Protein 4IFA (pdb70)

Nearest PDB structures (foldseek):
  4ifa-assembly1_A  TM=1.003E+00  e=2.304E-62  Bacillus anthracis str. Ames
  4h0a-assembly1_A  TM=8.769E-01  e=1.027E-23  Staphylococcus aureus subsp. aureus Mu50
  4h0a-assembly2_B  TM=8.838E-01  e=2.243E-23  Staphylococcus aureus subsp. aureus Mu50
  4d53-assembly2_B  TM=8.957E-01  e=8.709E-06  Borreliella burgdorferi B31
  2gu3-assembly1_A  TM=2.511E-01  e=2.069E+00  Bacillus subtilis subsp. subtilis str. 168

Foldseek 3Di:
DDDDPDDDDDDPQDAPVVFFAFQVVVCVRPNQAPDWFDAPQQWIWRWHQPDQLFTKIFTAHPRGTHKMKTQHQNGDDPPDGFFDAQVVVCVVPNFDQWDWDDDDHKIKIFGHDPVCSCWTWDADVQWIKTFHDLVVSRTGRMIMIHPSRCVRQVQGDMDMDDDDDPVSCRNFVVLVVLQSSLQSVCVVVVADHAAEDALLQVLQQVVLVLVVVPDDDQARPPQGHPVSSCVVSVHDFPDKDKDKDFDRSGSVRSSSVLSRDVVSVCQSHPNQFHHWHWHHDPGIIMIMTGHD

Secondary structure (DSSP, 8-state):
--------S---PPPS----SBHHHHHHHH-S-SEEEE-TTS-EEEEE-SSGGG-EEEEEETTEEEEEEE--TTS-BTTB-TT-BHHHHHHHS---SEEEEEETTEEEEEE--TTT----EEEETTEEEEEEEETTTTEEEEEE--HHHHHHH--SEEEE-----S---HHHHH--HHHHHHHHHHHHTT-PPPEE-HHHHHHHHHHHH--TT---SSSBTTTB-HHHHHHHTT---SEEEEEEEES-SSHHHHHHHHHTSHHHHHHHT-TT--EEEEEEETTEEEEEEEE-

Organism: Bacillus anthracis (NCBI:txid1392)

Radius of gyration: 19.57 Å; Cα contacts (8 Å, |Δi|>4): 562; chains: 1; bounding box: 40×53×59 Å

CATH classification: 3.40.33.10

B-factor: mean 32.02, std 13.56, range [15.1, 116.61]

InterPro domains:
  IPR014044 CAP domain [PF00188] (230-335)
  IPR029410 CAP-associated domain [PF14504] (60-199)
  IPR035940 CAP superfamily [G3DSA:3.40.33.10] (26-344)
  IPR035940 CAP superfamily [SSF55797] (223-341)

Sequence (292 aa):
IVKKKKQVNEDSSSDTVLNIGGDSENLLAKWGEPSSRIEPSAYGYEWWVYNQDLAQYVQFGVAEERKKVVTAYVAGEEQVKKVPPYYINEKYEDVYKKNNPLSHEISLKRGKNSYQFELSDTEVEQPLVVPVVEDDGWAQLYFDHFTHELVGVRYDDETLLRQQRPYQLVYSGPLTPDKKQQIENNGNQQQIFDLTNIIRSRRHNLPLLAWDQQQTADVAIGHSKDKDNNYFSHDSPTLGTLGDRLQRGKVGFQLAGENIAAQHSDGVAALQQGWLNSEGHRKNLLNEQFTGLGVGVYDKFYTQNFIRK

Solvent-accessible surface area: 15215 Å² total

Structure (mmCIF, N/CA/C/O backbone)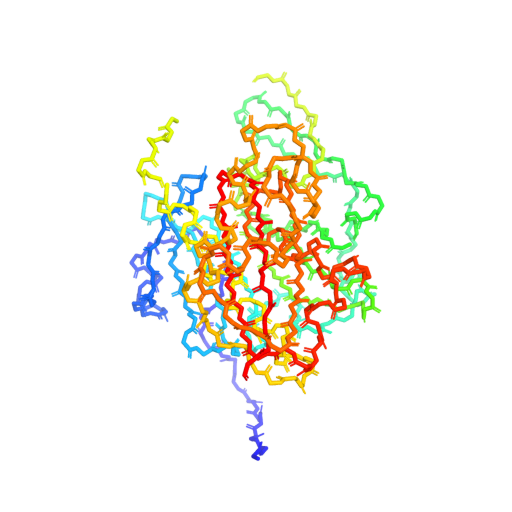:
data_4IFA
#
_entry.id   4IFA
#
_cell.length_a   46.115
_cell.length_b   86.118
_cell.length_c   89.020
_cell.angle_alpha   90.00
_cell.angle_beta   90.00
_cell.angle_gamma   90.00
#
_symmetry.space_group_name_H-M   'P 21 21 21'
#
loop_
_entity.id
_entity.type
_entity.pdbx_description
1 polymer 'Extracellular protein containing a SCP domain'
2 non-polymer 'CHLORIDE ION'
3 non-polymer 1,2-ETHANEDIOL
4 non-polymer 2-AMINO-2-HYDROXYMETHYL-PROPANE-1,3-DIOL
5 non-polymer DI(HYDROXYETHYL)ETHER
6 water water
#
loop_
_atom_site.group_PDB
_atom_site.id
_atom_site.type_symbol
_atom_site.label_atom_id
_atom_site.label_alt_id
_atom_site.label_comp_id
_atom_site.label_asym_id
_atom_site.label_entity_id
_atom_site.label_seq_id
_atom_site.pdbx_PDB_ins_code
_atom_site.Cartn_x
_atom_site.Cartn_y
_atom_site.Cartn_z
_atom_site.occupancy
_atom_site.B_iso_or_equiv
_atom_site.auth_seq_id
_atom_site.auth_comp_id
_atom_site.auth_asym_id
_atom_site.auth_atom_id
_atom_site.pdbx_PDB_model_num
ATOM 1 N N . ILE A 1 36 ? 15.262 15.370 45.788 1.00 80.75 41 ILE A N 1
ATOM 2 C CA . ILE A 1 36 ? 14.140 14.574 46.400 1.00 76.48 41 ILE A CA 1
ATOM 3 C C . ILE A 1 36 ? 14.330 13.061 46.249 1.00 72.36 41 ILE A C 1
ATOM 4 O O . ILE A 1 36 ? 14.383 12.548 45.131 1.00 71.92 41 ILE A O 1
ATOM 9 N N . VAL A 1 37 ? 14.423 12.352 47.376 1.00 68.75 42 VAL A N 1
ATOM 10 C CA . VAL A 1 37 ? 14.516 10.886 47.374 1.00 65.12 42 VAL A CA 1
ATOM 11 C C . VAL A 1 37 ? 13.338 10.352 48.176 1.00 62.20 42 VAL A C 1
ATOM 12 O O . VAL A 1 37 ? 13.296 10.497 49.398 1.00 60.51 42 VAL A O 1
ATOM 16 N N . LYS A 1 38 ? 12.383 9.746 47.476 1.00 61.54 43 LYS A N 1
ATOM 17 C CA . LYS A 1 38 ? 11.177 9.216 48.097 1.00 60.06 43 LYS A CA 1
ATOM 18 C C . LYS A 1 38 ? 11.410 7.827 48.682 1.00 56.83 43 LYS A C 1
ATOM 19 O O . LYS A 1 38 ? 12.276 7.086 48.209 1.00 55.95 43 LYS A O 1
ATOM 25 N N . LYS A 1 39 ? 10.633 7.480 49.711 1.00 55.50 44 LYS A N 1
ATOM 26 C CA . LYS A 1 39 ? 10.691 6.146 50.326 1.00 52.48 44 LYS A CA 1
ATOM 27 C C . LYS A 1 39 ? 9.864 5.179 49.481 1.00 50.55 44 LYS A C 1
ATOM 28 O O . LYS A 1 39 ? 8.718 5.486 49.144 1.00 52.97 44 LYS A O 1
ATOM 34 N N . LYS A 1 40 ? 10.425 4.012 49.156 1.00 46.84 45 LYS A N 1
ATOM 35 C CA . LYS A 1 40 ? 9.746 3.032 48.312 1.00 44.69 45 LYS A CA 1
ATOM 36 C C . LYS A 1 40 ? 9.243 1.807 49.107 1.00 39.95 45 LYS A C 1
ATOM 37 O O . LYS A 1 40 ? 8.945 0.773 48.495 1.00 39.05 45 LYS A O 1
ATOM 43 N N . LYS A 1 41 ? 9.142 1.945 50.440 1.00 36.03 46 LYS A N 1
ATOM 44 C CA . LYS A 1 41 ? 8.724 0.835 51.359 1.00 33.07 46 LYS A CA 1
ATOM 45 C C . LYS A 1 41 ? 7.440 0.176 50.894 1.00 30.05 46 LYS A C 1
ATOM 46 O O . LYS A 1 41 ? 6.485 0.855 50.526 1.00 32.00 46 LYS A O 1
ATOM 52 N N . GLN A 1 42 ? 7.390 -1.152 50.940 1.00 25.85 47 GLN A N 1
ATOM 53 C CA . GLN A 1 42 ? 6.189 -1.863 50.541 1.00 25.56 47 GLN A CA 1
ATOM 54 C C . GLN A 1 42 ? 5.947 -3.074 51.421 1.00 24.18 47 GLN A C 1
ATOM 55 O O . GLN A 1 42 ? 6.873 -3.820 51.682 1.00 22.39 47 GLN A O 1
ATOM 61 N N . VAL A 1 43 ? 4.707 -3.238 51.894 1.00 23.73 48 VAL A N 1
ATOM 62 C CA . VAL A 1 43 ? 4.280 -4.471 52.587 1.00 23.49 48 VAL A CA 1
ATOM 63 C C . VAL A 1 43 ? 3.020 -5.124 51.960 1.00 23.31 48 VAL A C 1
ATOM 64 O O . VAL A 1 43 ? 2.734 -6.282 52.262 1.00 23.99 48 VAL A O 1
ATOM 68 N N . ASN A 1 44 ? 2.310 -4.418 51.069 1.00 26.52 49 ASN A N 1
ATOM 69 C CA . ASN A 1 44 ? 1.118 -4.959 50.420 1.00 27.22 49 ASN A CA 1
ATOM 70 C C . ASN A 1 44 ? 1.286 -4.999 48.915 1.00 29.74 49 ASN A C 1
ATOM 71 O O . ASN A 1 44 ? 1.882 -4.085 48.337 1.00 31.15 49 ASN A O 1
ATOM 76 N N . GLU A 1 45 ? 0.753 -6.041 48.267 1.00 31.01 50 GLU A N 1
ATOM 77 C CA . GLU A 1 45 ? 0.764 -6.095 46.801 1.00 33.65 50 GLU A CA 1
ATOM 78 C C . GLU A 1 45 ? -0.030 -4.903 46.247 1.00 35.34 50 GLU A C 1
ATOM 79 O O . GLU A 1 45 ? -1.094 -4.554 46.797 1.00 35.79 50 GLU A O 1
ATOM 85 N N . ASP A 1 46 ? 0.493 -4.253 45.208 1.00 38.12 51 ASP A N 1
ATOM 86 C CA . ASP A 1 46 ? -0.220 -3.144 44.552 1.00 42.22 51 ASP A CA 1
ATOM 87 C C . ASP A 1 46 ? -1.325 -3.766 43.727 1.00 44.41 51 ASP A C 1
ATOM 88 O O . ASP A 1 46 ? -1.071 -4.627 42.879 1.00 43.30 51 ASP A O 1
ATOM 93 N N . SER A 1 47 ? -2.552 -3.309 43.973 1.00 43.14 52 SER A N 1
ATOM 94 C CA . SER A 1 47 ? -3.734 -3.836 43.301 1.00 44.72 52 SER A CA 1
ATOM 95 C C . SER A 1 47 ? -3.984 -3.280 41.884 1.00 43.11 52 SER A C 1
ATOM 96 O O . SER A 1 47 ? -4.860 -3.788 41.176 1.00 44.61 52 SER A O 1
ATOM 99 N N A SER A 1 48 ? -3.232 -2.256 41.486 0.50 42.05 53 SER A N 1
ATOM 100 N N B SER A 1 48 ? -3.219 -2.262 41.492 0.50 41.60 53 SER A N 1
ATOM 101 C CA A SER A 1 48 ? -3.424 -1.627 40.177 0.50 40.13 53 SER A CA 1
ATOM 102 C CA B SER A 1 48 ? -3.361 -1.621 40.181 0.50 39.22 53 SER A CA 1
ATOM 103 C C A SER A 1 48 ? -3.035 -2.552 39.030 0.50 37.83 53 SER A C 1
ATOM 104 C C B SER A 1 48 ? -3.026 -2.564 39.026 0.50 37.37 53 SER A C 1
ATOM 105 O O A SER A 1 48 ? -2.027 -3.261 39.095 0.50 36.44 53 SER A O 1
ATOM 106 O O B SER A 1 48 ? -2.045 -3.309 39.086 0.50 35.95 53 SER A O 1
ATOM 111 N N . ASP A 1 49 ? -3.843 -2.529 37.973 1.00 36.22 54 ASP A N 1
ATOM 112 C CA . ASP A 1 49 ? -3.597 -3.332 36.781 1.00 33.61 54 ASP A CA 1
ATOM 113 C C . ASP A 1 49 ? -2.378 -2.772 36.057 1.00 30.49 54 ASP A C 1
ATOM 114 O O . ASP A 1 49 ? -2.089 -1.569 36.116 1.00 29.42 54 ASP A O 1
ATOM 119 N N . THR A 1 50 ? -1.674 -3.670 35.394 1.00 27.62 55 THR A N 1
ATOM 120 C CA . THR A 1 50 ? -0.522 -3.307 34.592 1.00 24.46 55 THR A CA 1
ATOM 121 C C . THR A 1 50 ? -0.980 -3.019 33.165 1.00 23.41 55 THR A C 1
ATOM 122 O O . THR A 1 50 ? -2.112 -3.338 32.779 1.00 23.12 55 THR A O 1
ATOM 126 N N . VAL A 1 51 ? -0.103 -2.418 32.382 1.00 21.50 56 VAL A N 1
ATOM 127 C CA . VAL A 1 51 ? -0.351 -2.189 30.949 1.00 20.96 56 VAL A CA 1
ATOM 128 C C . VAL A 1 51 ? -0.695 -3.527 30.285 1.00 22.28 56 VAL A C 1
ATOM 129 O O . VAL A 1 51 ? -1.679 -3.618 29.547 1.00 21.32 56 VAL A O 1
ATOM 133 N N . LEU A 1 52 ? 0.083 -4.573 30.530 1.00 21.96 57 LEU A N 1
ATOM 134 C CA . LEU A 1 52 ? -0.207 -5.891 29.923 1.00 22.33 57 LEU A CA 1
ATOM 135 C C . LEU A 1 52 ? -1.603 -6.397 30.278 1.00 24.33 57 LEU A C 1
ATOM 136 O O . LEU A 1 52 ? -2.297 -6.980 29.409 1.00 24.13 57 LEU A O 1
ATOM 141 N N . ASN A 1 53 ? -2.029 -6.192 31.532 1.00 24.21 58 ASN A N 1
ATOM 142 C CA . ASN A 1 53 ? -3.378 -6.596 31.988 1.00 25.93 58 ASN A CA 1
ATOM 143 C C . ASN A 1 53 ? -4.484 -5.955 31.154 1.00 25.54 58 ASN A C 1
ATOM 144 O O . ASN A 1 53 ? -5.595 -6.489 31.090 1.00 26.70 58 ASN A O 1
ATOM 157 N N . ILE A 1 55 ? -4.388 -5.461 27.865 1.00 25.56 60 ILE A N 1
ATOM 158 C CA . ILE A 1 55 ? -4.420 -6.056 26.538 1.00 25.35 60 ILE A CA 1
ATOM 159 C C . ILE A 1 55 ? -5.511 -7.113 26.500 1.00 26.98 60 ILE A C 1
ATOM 160 O O . ILE A 1 55 ? -5.545 -8.039 27.343 1.00 27.45 60 ILE A O 1
ATOM 165 N N . GLY A 1 56 ? -6.423 -6.962 25.536 1.00 27.89 61 GLY A N 1
ATOM 166 C CA . GLY A 1 56 ? -7.568 -7.861 25.368 1.00 28.73 61 GLY A CA 1
ATOM 167 C C . GLY A 1 56 ? -8.825 -7.358 26.051 1.00 30.43 61 GLY A C 1
ATOM 168 O O . GLY A 1 56 ? -9.920 -7.896 25.821 1.00 32.53 61 GLY A O 1
ATOM 169 N N . GLY A 1 57 ? -8.672 -6.380 26.942 1.00 29.51 62 GLY A N 1
ATOM 170 C CA . GLY A 1 57 ? -9.786 -5.787 27.658 1.00 30.10 62 GLY A CA 1
ATOM 171 C C . GLY A 1 57 ? -10.443 -4.712 26.804 1.00 29.91 62 GLY A C 1
ATOM 172 O O . GLY A 1 57 ? -9.944 -4.357 25.712 1.00 30.18 62 GLY A O 1
ATOM 173 N N . ASP A 1 58 ? -11.565 -4.187 27.260 1.00 31.54 63 ASP A N 1
ATOM 174 C CA . ASP A 1 58 ? -12.200 -3.173 26.445 1.00 31.43 63 ASP A CA 1
ATOM 175 C C . ASP A 1 58 ? -11.754 -1.770 26.765 1.00 30.86 63 ASP A C 1
ATOM 176 O O . ASP A 1 58 ? -10.983 -1.523 27.719 1.00 30.67 63 ASP A O 1
ATOM 181 N N . SER A 1 59 ? -12.129 -0.842 25.876 1.00 30.64 64 SER A N 1
ATOM 182 C CA . SER A 1 59 ? -11.706 0.532 26.039 1.00 30.04 64 SER A CA 1
ATOM 183 C C . SER A 1 59 ? -12.348 1.190 27.234 1.00 30.47 64 SER A C 1
ATOM 184 O O . SER A 1 59 ? -11.774 2.090 27.809 1.00 31.01 64 SER A O 1
ATOM 187 N N . GLU A 1 60 ? -13.580 0.806 27.579 1.00 30.88 65 GLU A N 1
ATOM 188 C CA . GLU A 1 60 ? -14.176 1.307 28.807 1.00 33.54 65 GLU A CA 1
ATOM 189 C C . GLU A 1 60 ? -13.328 1.001 30.038 1.00 32.85 65 GLU A C 1
ATOM 190 O O . GLU A 1 60 ? -13.222 1.838 30.947 1.00 33.78 65 GLU A O 1
ATOM 196 N N . ASN A 1 61 ? -12.747 -0.206 30.071 1.00 32.75 66 ASN A N 1
ATOM 197 C CA . ASN A 1 61 ? -11.834 -0.637 31.148 1.00 31.65 66 ASN A CA 1
ATOM 198 C C . ASN A 1 61 ? -10.563 0.236 31.147 1.00 29.61 66 ASN A C 1
ATOM 199 O O . ASN A 1 61 ? -10.131 0.705 32.198 1.00 28.97 66 ASN A O 1
ATOM 204 N N . LEU A 1 62 ? -10.038 0.526 29.964 1.00 28.21 67 LEU A N 1
ATOM 205 C CA . LEU A 1 62 ? -8.834 1.351 29.842 1.00 27.45 67 LEU A CA 1
ATOM 206 C C . LEU A 1 62 ? -9.162 2.750 30.345 1.00 29.03 67 LEU A C 1
ATOM 207 O O . LEU A 1 62 ? -8.444 3.288 31.199 1.00 28.41 67 LEU A O 1
ATOM 212 N N . LEU A 1 63 ? -10.305 3.296 29.909 1.00 29.54 68 LEU A N 1
ATOM 213 C CA . LEU A 1 63 ? -10.703 4.643 30.352 1.00 31.15 68 LEU A CA 1
ATOM 214 C C . LEU A 1 63 ? -10.855 4.708 31.889 1.00 32.86 68 LEU A C 1
ATOM 215 O O . LEU A 1 63 ? -10.433 5.665 32.524 1.00 31.75 68 LEU A O 1
ATOM 220 N N . ALA A 1 64 ? -11.490 3.691 32.485 1.00 33.16 69 ALA A N 1
ATOM 221 C CA . ALA A 1 64 ? -11.666 3.623 33.939 1.00 35.53 69 ALA A CA 1
ATOM 222 C C . ALA A 1 64 ? -10.385 3.558 34.751 1.00 35.42 69 ALA A C 1
ATOM 223 O O . ALA A 1 64 ? -10.285 4.196 35.802 1.00 38.65 69 ALA A O 1
ATOM 225 N N . LYS A 1 65 ? -9.425 2.768 34.266 1.00 34.72 70 LYS A N 1
ATOM 226 C CA . LYS A 1 65 ? -8.176 2.486 34.975 1.00 34.35 70 LYS A CA 1
ATOM 227 C C . LYS A 1 65 ? -7.087 3.533 34.708 1.00 32.67 70 LYS A C 1
ATOM 228 O O . LYS A 1 65 ? -6.316 3.861 35.616 1.00 35.29 70 LYS A O 1
ATOM 234 N N . TRP A 1 66 ? -7.001 4.022 33.465 1.00 30.43 71 TRP A N 1
ATOM 235 C CA . TRP A 1 66 ? -5.974 5.011 33.049 1.00 29.33 71 TRP A CA 1
ATOM 236 C C . TRP A 1 66 ? -6.418 6.464 32.895 1.00 29.95 71 TRP A C 1
ATOM 237 O O . TRP A 1 66 ? -5.576 7.366 32.792 1.00 29.48 71 TRP A O 1
ATOM 248 N N . GLY A 1 67 ? -7.726 6.719 32.862 1.00 30.33 72 GLY A N 1
ATOM 249 C CA . GLY A 1 67 ? -8.265 8.062 32.620 1.00 31.37 72 GLY A CA 1
ATOM 250 C C . GLY A 1 67 ? -8.269 8.406 31.130 1.00 29.80 72 GLY A C 1
ATOM 251 O O . GLY A 1 67 ? -7.943 7.562 30.288 1.00 28.23 72 GLY A O 1
ATOM 252 N N . GLU A 1 68 ? -8.631 9.635 30.793 1.00 30.45 73 GLU A N 1
ATOM 253 C CA . GLU A 1 68 ? -8.669 10.069 29.410 1.00 30.93 73 GLU A CA 1
ATOM 254 C C . GLU A 1 68 ? -7.237 10.235 28.914 1.00 29.60 73 GLU A C 1
ATOM 255 O O . GLU A 1 68 ? -6.387 10.771 29.637 1.00 29.46 73 GLU A O 1
ATOM 261 N N . PRO A 1 69 ? -6.947 9.730 27.696 1.00 28.41 74 PRO A N 1
ATOM 262 C CA . PRO A 1 69 ? -5.634 9.952 27.138 1.00 26.29 74 PRO A CA 1
ATOM 263 C C . PRO A 1 69 ? -5.428 11.430 26.782 1.00 26.88 74 PRO A C 1
ATOM 264 O O . PRO A 1 69 ? -6.397 12.191 26.654 1.00 28.44 74 PRO A O 1
ATOM 268 N N A SER A 1 70 ? -4.168 11.815 26.622 0.50 26.60 75 SER A N 1
ATOM 269 N N B SER A 1 70 ? -4.167 11.832 26.630 0.50 26.12 75 SER A N 1
ATOM 270 C CA A SER A 1 70 ? -3.816 13.171 26.212 0.50 27.67 75 SER A CA 1
ATOM 271 C CA B SER A 1 70 ? -3.830 13.211 26.234 0.50 26.74 75 SER A CA 1
ATOM 272 C C A SER A 1 70 ? -4.248 13.404 24.773 0.50 28.64 75 SER A C 1
ATOM 273 C C B SER A 1 70 ? -3.989 13.483 24.735 0.50 27.90 75 SER A C 1
ATOM 274 O O A SER A 1 70 ? -4.913 14.406 24.460 0.50 29.93 75 SER A O 1
ATOM 275 O O B SER A 1 70 ? -4.091 14.633 24.323 0.50 28.34 75 SER A O 1
ATOM 280 N N . ARG A 1 71 ? -3.907 12.434 23.922 1.00 28.15 76 ARG A N 1
ATOM 281 C CA . ARG A 1 71 ? -4.122 12.496 22.461 1.00 28.74 76 ARG A CA 1
ATOM 282 C C . ARG A 1 71 ? -4.723 11.163 22.012 1.00 26.81 76 ARG A C 1
ATOM 283 O O . ARG A 1 71 ? -4.377 10.111 22.566 1.00 23.33 76 ARG A O 1
ATOM 291 N N . ILE A 1 72 ? -5.554 11.218 20.979 1.00 26.08 77 ILE A N 1
ATOM 292 C CA . ILE A 1 72 ? -6.033 10.029 20.258 1.00 25.39 77 ILE A CA 1
ATOM 293 C C . ILE A 1 72 ? -5.710 10.309 18.784 1.00 26.32 77 ILE A C 1
ATOM 294 O O . ILE A 1 72 ? -6.068 11.380 18.253 1.00 26.94 77 ILE A O 1
ATOM 299 N N . GLU A 1 73 ? -5.041 9.369 18.125 1.00 25.07 78 GLU A N 1
ATOM 300 C CA . GLU A 1 73 ? -4.620 9.550 16.732 1.00 24.84 78 GLU A CA 1
ATOM 301 C C . GLU A 1 73 ? -4.577 8.202 16.011 1.00 24.31 78 GLU A C 1
ATOM 302 O O . GLU A 1 73 ? -4.290 7.186 16.640 1.00 24.50 78 GLU A O 1
ATOM 308 N N . PRO A 1 74 ? -4.840 8.195 14.695 1.00 23.59 79 PRO A N 1
ATOM 309 C CA . PRO A 1 74 ? -4.855 6.921 13.981 1.00 23.63 79 PRO A CA 1
ATOM 310 C C . PRO A 1 74 ? -3.491 6.326 13.743 1.00 23.78 79 PRO A C 1
ATOM 311 O O . PRO A 1 74 ? -2.503 7.056 13.716 1.00 23.36 79 PRO A O 1
ATOM 315 N N . SER A 1 75 ? -3.441 5.003 13.586 1.00 23.73 80 SER A N 1
ATOM 316 C CA . SER A 1 75 ? -2.236 4.275 13.180 1.00 22.75 80 SER A CA 1
ATOM 317 C C . SER A 1 75 ? -2.473 3.796 11.747 1.00 22.77 80 SER A C 1
ATOM 318 O O . SER A 1 75 ? -3.607 3.873 11.230 1.00 24.56 80 SER A O 1
ATOM 321 N N . ALA A 1 76 ? -1.443 3.209 11.152 1.00 23.62 81 ALA A N 1
ATOM 322 C CA . ALA A 1 76 ? -1.496 2.627 9.813 1.00 24.05 81 ALA A CA 1
ATOM 323 C C . ALA A 1 76 ? -1.968 1.152 9.871 1.00 25.92 81 ALA A C 1
ATOM 324 O O . ALA A 1 76 ? -2.029 0.509 8.829 1.00 29.36 81 ALA A O 1
ATOM 326 N N . TYR A 1 77 ? -2.391 0.673 11.050 1.00 26.21 82 TYR A N 1
ATOM 327 C CA . TYR A 1 77 ? -2.676 -0.749 11.275 1.00 27.08 82 TYR A CA 1
ATOM 328 C C . TYR A 1 77 ? -4.042 -1.018 11.917 1.00 28.27 82 TYR A C 1
ATOM 329 O O . TYR A 1 77 ? -4.196 -1.971 12.677 1.00 29.93 82 TYR A O 1
ATOM 338 N N . GLY A 1 78 ? -4.982 -0.137 11.646 1.00 28.85 83 GLY A N 1
ATOM 339 C CA . GLY A 1 78 ? -6.369 -0.354 12.086 1.00 30.55 83 GLY A CA 1
ATOM 340 C C . GLY A 1 78 ? -6.801 -0.061 13.518 1.00 30.84 83 GLY A C 1
ATOM 341 O O . GLY A 1 78 ? -7.969 -0.312 13.881 1.00 36.76 83 GLY A O 1
ATOM 342 N N . TYR A 1 79 ? -5.861 0.287 14.369 1.00 26.30 84 TYR A N 1
ATOM 343 C CA . TYR A 1 79 ? -6.111 0.733 15.734 1.00 24.78 84 TYR A CA 1
ATOM 344 C C . TYR A 1 79 ? -5.788 2.227 15.832 1.00 23.45 84 TYR A C 1
ATOM 345 O O . TYR A 1 79 ? -5.025 2.771 15.011 1.00 25.04 84 TYR A O 1
ATOM 354 N N . GLU A 1 80 ? -6.388 2.884 16.811 1.00 24.19 85 GLU A N 1
ATOM 355 C CA . GLU A 1 80 ? -6.106 4.271 17.164 1.00 24.84 85 GLU A CA 1
ATOM 356 C C . GLU A 1 80 ? -5.208 4.241 18.399 1.00 23.34 85 GLU A C 1
ATOM 357 O O . GLU A 1 80 ? -5.416 3.458 19.351 1.00 23.22 85 GLU A O 1
ATOM 363 N N . TRP A 1 81 ? -4.211 5.100 18.399 1.00 21.48 86 TRP A N 1
ATOM 364 C CA . TRP A 1 81 ? -3.359 5.250 19.566 1.00 20.76 86 TRP A CA 1
ATOM 365 C C . TRP A 1 81 ? -3.986 6.186 20.579 1.00 21.89 86 TRP A C 1
ATOM 366 O O . TRP A 1 81 ? -4.382 7.327 20.238 1.00 23.99 86 TRP A O 1
ATOM 377 N N . TRP A 1 82 ? -4.054 5.739 21.825 1.00 21.18 87 TRP A N 1
ATOM 378 C CA 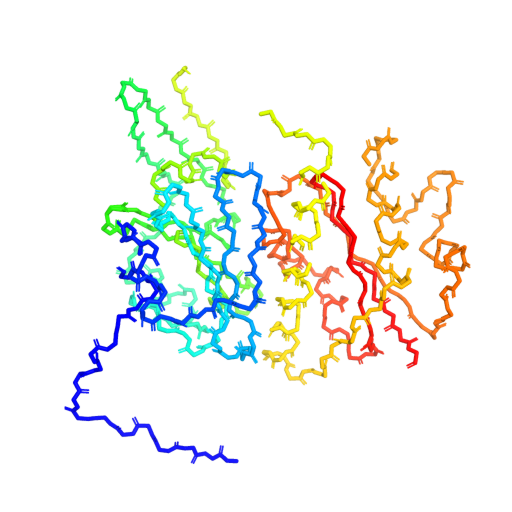. TRP A 1 82 ? -4.484 6.543 22.972 1.00 22.09 87 TRP A CA 1
ATOM 379 C C . TRP A 1 82 ? -3.159 6.814 23.697 1.00 21.61 87 TRP A C 1
ATOM 380 O O . TRP A 1 82 ? -2.566 5.891 24.307 1.00 21.12 87 TRP A O 1
ATOM 391 N N . VAL A 1 83 ? -2.713 8.063 23.713 1.00 21.07 88 VAL A N 1
ATOM 392 C CA . VAL A 1 83 ? -1.381 8.405 24.204 1.00 21.07 88 VAL A CA 1
ATOM 393 C C . VAL A 1 83 ? -1.451 9.066 25.570 1.00 21.67 88 VAL A C 1
ATOM 394 O O . VAL A 1 83 ? -2.143 10.059 25.750 1.00 21.91 88 VAL A O 1
ATOM 398 N N . TYR A 1 84 ? -0.694 8.527 26.520 1.00 19.47 89 TYR A N 1
ATOM 399 C CA . TYR A 1 84 ? -0.550 9.042 27.877 1.00 19.18 89 TYR A CA 1
ATOM 400 C C . TYR A 1 84 ? 0.883 9.563 28.041 1.00 19.77 89 TYR A C 1
ATOM 401 O O . TYR A 1 84 ? 1.764 8.843 28.504 1.00 20.94 89 TYR A O 1
ATOM 410 N N . ASN A 1 85 ? 1.070 10.819 27.654 1.00 21.40 90 ASN A N 1
ATOM 411 C CA . ASN A 1 85 ? 2.426 11.412 27.614 1.00 21.49 90 ASN A CA 1
ATOM 412 C C . ASN A 1 85 ? 2.640 12.575 28.560 1.00 25.70 90 ASN A C 1
ATOM 413 O O . ASN A 1 85 ? 3.681 13.207 28.483 1.00 27.66 90 ASN A O 1
ATOM 418 N N . GLN A 1 86 ? 1.730 12.850 29.469 1.00 26.33 91 GLN A N 1
ATOM 419 C CA . GLN A 1 86 ? 1.913 14.057 30.304 1.00 29.04 91 GLN A CA 1
ATOM 420 C C . GLN A 1 86 ? 2.971 13.927 31.403 1.00 28.46 91 GLN A C 1
ATOM 421 O O . GLN A 1 86 ? 3.437 14.936 31.949 1.00 30.34 91 GLN A O 1
ATOM 427 N N . ASP A 1 87 ? 3.369 12.695 31.698 1.00 25.86 92 ASP A N 1
ATOM 428 C CA . ASP A 1 87 ? 4.431 12.429 32.639 1.00 25.26 92 ASP A CA 1
ATOM 429 C C . ASP A 1 87 ? 5.369 11.482 31.929 1.00 24.11 92 ASP A C 1
ATOM 430 O O . ASP A 1 87 ? 5.066 10.285 31.742 1.00 23.44 92 ASP A O 1
ATOM 435 N N . LEU A 1 88 ? 6.559 11.977 31.576 1.00 24.63 93 LEU A N 1
ATOM 436 C CA . LEU A 1 88 ? 7.509 11.147 30.823 1.00 25.04 93 LEU A CA 1
ATOM 437 C C . LEU A 1 88 ? 7.944 9.880 31.561 1.00 22.94 93 LEU A C 1
ATOM 438 O O . LEU A 1 88 ? 8.245 8.887 30.902 1.00 24.03 93 LEU A O 1
ATOM 443 N N . ALA A 1 89 ? 7.922 9.884 32.895 1.00 22.89 94 ALA A N 1
ATOM 444 C CA . ALA A 1 89 ? 8.289 8.694 33.685 1.00 22.13 94 ALA A CA 1
ATOM 445 C C . ALA A 1 89 ? 7.254 7.578 33.590 1.00 20.03 94 ALA A C 1
ATOM 446 O O . ALA A 1 89 ? 7.524 6.420 33.942 1.00 20.55 94 ALA A O 1
ATOM 448 N N . GLN A 1 90 ? 6.036 7.935 33.149 1.00 20.50 95 GLN A N 1
ATOM 449 C CA . GLN A 1 90 ? 4.875 7.014 33.064 1.00 20.30 95 GLN A CA 1
ATOM 450 C C . GLN A 1 90 ? 4.383 6.790 31.616 1.00 19.38 95 GLN A C 1
ATOM 451 O O . GLN A 1 90 ? 3.275 6.319 31.364 1.00 20.02 95 GLN A O 1
ATOM 457 N N . TYR A 1 91 ? 5.204 7.149 30.627 1.00 17.76 96 TYR A N 1
ATOM 458 C CA . TYR A 1 91 ? 4.745 7.158 29.230 1.00 17.86 96 TYR A CA 1
ATOM 459 C C . TYR A 1 91 ? 4.309 5.812 28.760 1.00 17.52 96 TYR A C 1
ATOM 460 O O . TYR A 1 91 ? 5.049 4.812 28.854 1.00 18.78 96 TYR A O 1
ATOM 469 N N . VAL A 1 92 ? 3.061 5.771 28.275 1.00 18.60 97 VAL A N 1
ATOM 470 C CA . VAL A 1 92 ? 2.515 4.606 27.631 1.00 19.11 97 VAL A CA 1
ATOM 471 C C . VAL A 1 92 ? 1.505 5.071 26.582 1.00 18.73 97 VAL A C 1
ATOM 472 O O . VAL A 1 92 ? 0.888 6.149 26.714 1.00 18.95 97 VAL A O 1
ATOM 476 N N . GLN A 1 93 ? 1.411 4.294 25.512 1.00 18.47 98 GLN A N 1
ATOM 477 C CA . GLN A 1 93 ? 0.372 4.516 24.492 1.00 19.15 98 GLN A CA 1
ATOM 478 C C . GLN A 1 93 ? -0.251 3.172 24.189 1.00 19.63 98 GLN A C 1
ATOM 479 O O . GLN A 1 93 ? 0.424 2.143 24.071 1.00 19.90 98 GLN A O 1
ATOM 485 N N . PHE A 1 94 ? -1.581 3.157 24.156 1.00 19.63 99 PHE A N 1
ATOM 486 C CA . PHE A 1 94 ? -2.403 1.946 23.924 1.00 20.14 99 PHE A CA 1
ATOM 487 C C . PHE A 1 94 ? -3.060 2.032 22.565 1.00 21.44 99 PHE A C 1
ATOM 488 O O . PHE A 1 94 ? -3.500 3.104 22.154 1.00 22.45 99 PHE A O 1
ATOM 496 N N . GLY A 1 95 ? -3.142 0.919 21.870 1.00 19.99 100 GLY A N 1
ATOM 497 C CA . GLY A 1 95 ? -3.844 0.861 20.583 1.00 22.20 100 GLY A CA 1
ATOM 498 C C . GLY A 1 95 ? -5.197 0.208 20.773 1.00 22.12 100 GLY A C 1
ATOM 499 O O . GLY A 1 95 ? -5.287 -0.942 21.287 1.00 22.87 100 GLY A O 1
ATOM 500 N N . VAL A 1 96 ? -6.257 0.915 20.348 1.00 21.61 101 VAL A N 1
ATOM 501 C CA . VAL A 1 96 ? -7.647 0.508 20.476 1.00 23.29 101 VAL A CA 1
ATOM 502 C C . VAL A 1 96 ? -8.268 0.310 19.093 1.00 24.52 101 VAL A C 1
ATOM 503 O O . VAL A 1 96 ? -8.230 1.215 18.242 1.00 24.58 101 VAL A O 1
ATOM 507 N N . ALA A 1 97 ? -8.893 -0.838 18.892 1.00 25.67 102 ALA A N 1
ATOM 508 C CA . ALA A 1 97 ? -9.566 -1.198 17.630 1.00 27.62 102 ALA A CA 1
ATOM 509 C C . ALA A 1 97 ? -10.893 -1.778 18.025 1.00 29.39 102 ALA A C 1
ATOM 510 O O . ALA A 1 97 ? -10.955 -2.728 18.810 1.00 29.90 102 ALA A O 1
ATOM 512 N N A GLU A 1 98 ? -11.975 -1.235 17.462 0.50 31.03 103 GLU A N 1
ATOM 513 N N B GLU A 1 98 ? -11.978 -1.236 17.466 0.50 31.01 103 GLU A N 1
ATOM 514 C CA A GLU A 1 98 ? -13.329 -1.690 17.784 0.50 33.35 103 GLU A CA 1
ATOM 515 C CA B GLU A 1 98 ? -13.328 -1.713 17.773 0.50 33.32 103 GLU A CA 1
ATOM 516 C C A GLU A 1 98 ? -13.521 -1.862 19.294 0.50 32.18 103 GLU A C 1
ATOM 517 C C B GLU A 1 98 ? -13.549 -1.851 19.289 0.50 32.22 103 GLU A C 1
ATOM 518 O O A GLU A 1 98 ? -13.967 -2.915 19.775 0.50 34.27 103 GLU A O 1
ATOM 519 O O B GLU A 1 98 ? -14.061 -2.873 19.770 0.50 34.52 103 GLU A O 1
ATOM 530 N N . ARG A 1 99 ? -13.152 -0.809 20.020 1.00 31.20 104 ARG A N 1
ATOM 531 C CA . ARG A 1 99 ? -13.293 -0.730 21.483 1.00 29.52 104 ARG A CA 1
ATOM 532 C C . ARG A 1 99 ? -12.605 -1.829 22.289 1.00 29.37 104 ARG A C 1
ATOM 533 O O . ARG A 1 99 ? -13.011 -2.137 23.402 1.00 30.99 104 ARG A O 1
ATOM 541 N N A LYS A 1 100 ? -11.574 -2.427 21.694 0.50 28.79 105 LYS A N 1
ATOM 542 N N B LYS A 1 100 ? -11.551 -2.388 21.706 0.50 29.37 105 LYS A N 1
ATOM 543 C CA A LYS A 1 100 ? -10.741 -3.435 22.370 0.50 27.17 105 LYS A CA 1
ATOM 544 C CA B LYS A 1 100 ? -10.735 -3.394 22.378 0.50 28.30 105 LYS A CA 1
ATOM 545 C C A LYS A 1 100 ? -9.282 -2.989 22.335 0.50 25.75 105 LYS A C 1
ATOM 546 C C B LYS A 1 100 ? -9.274 -2.981 22.333 0.50 26.37 105 LYS A C 1
ATOM 547 O O A LYS A 1 100 ? -8.838 -2.387 21.341 0.50 25.02 105 LYS A O 1
ATOM 548 O O B LYS A 1 100 ? -8.819 -2.396 21.334 0.50 25.61 105 LYS A O 1
ATOM 559 N N . VAL A 1 101 ? -8.542 -3.277 23.410 1.00 25.22 106 VAL A N 1
ATOM 560 C CA . VAL A 1 101 ? -7.121 -2.940 23.506 1.00 24.59 106 VAL A CA 1
ATOM 561 C C . VAL A 1 101 ? -6.323 -4.065 22.837 1.00 23.25 106 VAL A C 1
ATOM 562 O O . VAL A 1 101 ? -6.390 -5.211 23.283 1.00 25.55 106 VAL A O 1
ATOM 566 N N . VAL A 1 102 ? -5.643 -3.758 21.740 1.00 23.71 107 VAL A N 1
ATOM 567 C CA . VAL A 1 102 ? -4.933 -4.740 20.926 1.00 23.57 107 VAL A CA 1
ATOM 568 C C . VAL A 1 102 ? -3.405 -4.641 20.968 1.00 22.98 107 VAL A C 1
ATOM 569 O O . VAL A 1 102 ? -2.722 -5.580 20.581 1.00 23.35 107 VAL A O 1
ATOM 573 N N . THR A 1 103 ? -2.889 -3.526 21.457 1.00 20.55 108 THR A N 1
ATOM 574 C CA . THR A 1 103 ? -1.446 -3.289 21.520 1.00 19.92 108 THR A CA 1
ATOM 575 C C . THR A 1 103 ? -1.148 -2.200 22.502 1.00 19.00 108 THR A C 1
ATOM 576 O O . THR A 1 103 ? -2.043 -1.461 22.902 1.00 21.07 108 THR A O 1
ATOM 580 N N . ALA A 1 104 ? 0.119 -2.096 22.925 1.00 18.96 109 ALA A N 1
ATOM 581 C CA . ALA A 1 104 ? 0.566 -0.966 23.750 1.00 18.25 109 ALA A CA 1
ATOM 582 C C . ALA A 1 104 ? 2.062 -0.847 23.608 1.00 19.45 109 ALA A C 1
ATOM 583 O O . ALA A 1 104 ? 2.733 -1.847 23.394 1.00 20.37 109 ALA A O 1
ATOM 585 N N . TYR A 1 105 ? 2.562 0.372 23.739 1.00 18.32 110 TYR A N 1
ATOM 586 C CA . TYR A 1 105 ? 3.987 0.614 23.791 1.00 17.73 110 TYR A CA 1
ATOM 587 C C . TYR A 1 105 ? 4.295 1.386 25.073 1.00 17.72 110 TYR A C 1
ATOM 588 O O . TYR A 1 105 ? 3.768 2.479 25.320 1.00 18.06 110 TYR A O 1
ATOM 597 N N . VAL A 1 106 ? 5.196 0.807 25.877 1.00 17.50 111 VAL A N 1
ATOM 598 C CA . VAL A 1 106 ? 5.679 1.357 27.138 1.00 17.29 111 VAL A CA 1
ATOM 599 C C . VAL A 1 106 ? 7.058 1.946 26.985 1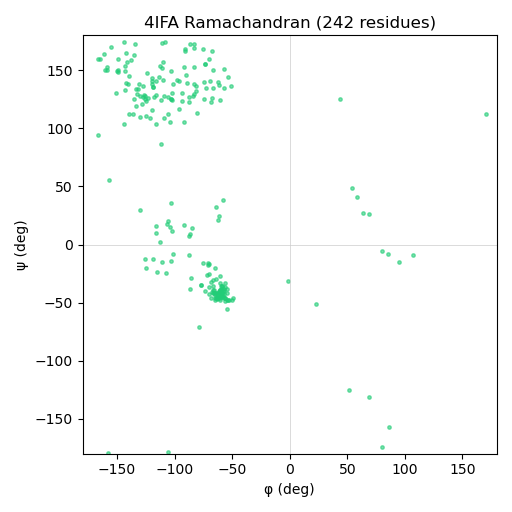.00 16.88 111 VAL A C 1
ATOM 600 O O . VAL A 1 106 ? 7.967 1.259 26.509 1.00 17.64 111 VAL A O 1
ATOM 604 N N . ALA A 1 107 ? 7.218 3.225 27.360 1.00 16.99 112 ALA A N 1
ATOM 605 C CA . ALA A 1 107 ? 8.539 3.879 27.381 1.00 17.22 112 ALA A CA 1
ATOM 606 C C . ALA A 1 107 ? 8.893 4.481 28.728 1.00 17.64 112 ALA A C 1
ATOM 607 O O . ALA A 1 107 ? 10.058 4.742 28.993 1.00 19.44 112 ALA A O 1
ATOM 609 N N . GLY A 1 108 ? 7.936 4.749 29.603 1.00 17.74 113 GLY A N 1
ATOM 610 C CA . GLY A 1 108 ? 8.233 5.379 30.875 1.00 18.92 113 GLY A CA 1
ATOM 611 C C . GLY A 1 108 ? 9.033 4.488 31.790 1.00 18.80 113 GLY A C 1
ATOM 612 O O . GLY A 1 108 ? 8.694 3.309 31.983 1.00 19.03 113 GLY A O 1
ATOM 613 N N A GLU A 1 109 ? 10.087 5.059 32.367 0.50 19.29 114 GLU A N 1
ATOM 614 N N B GLU A 1 109 ? 10.116 5.019 32.356 0.50 19.68 114 GLU A N 1
ATOM 615 C CA A GLU A 1 109 ? 10.991 4.321 33.213 0.50 20.49 114 GLU A CA 1
ATOM 616 C CA B GLU A 1 109 ? 10.987 4.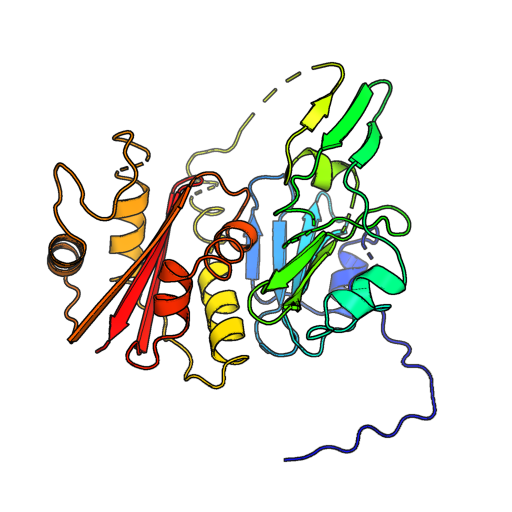202 33.180 0.50 21.17 114 GLU A CA 1
ATOM 617 C C A GLU A 1 109 ? 10.343 3.655 34.406 0.50 20.16 114 GLU A C 1
ATOM 618 C C B GLU A 1 109 ? 10.298 3.589 34.387 0.50 20.64 114 GLU A C 1
ATOM 619 O O A GLU A 1 109 ? 10.806 2.594 34.854 0.50 21.40 114 GLU A O 1
ATOM 620 O O B GLU A 1 109 ? 10.667 2.480 34.814 0.50 21.25 114 GLU A O 1
ATOM 631 N N . GLN A 1 110 ? 9.239 4.234 34.893 1.00 20.00 115 GLN A N 1
ATOM 632 C CA . GLN A 1 110 ? 8.575 3.723 36.074 1.00 21.22 115 GLN A CA 1
ATOM 633 C C . GLN A 1 110 ? 7.387 2.825 35.781 1.00 20.88 115 GLN A C 1
ATOM 634 O O . GLN A 1 110 ? 6.747 2.306 36.724 1.00 23.29 115 GLN A O 1
ATOM 640 N N . VAL A 1 111 ? 7.066 2.615 34.512 1.00 19.86 116 VAL A N 1
ATOM 641 C CA . VAL A 1 111 ? 5.899 1.781 34.177 1.00 18.98 116 VAL A CA 1
ATOM 642 C C . VAL A 1 111 ? 6.210 0.307 34.444 1.00 20.03 116 VAL A C 1
ATOM 643 O O . VAL A 1 111 ? 7.254 -0.198 34.022 1.00 20.11 116 VAL A O 1
ATOM 647 N N A LYS A 1 112 ? 5.319 -0.372 35.140 0.50 20.22 117 LYS A N 1
ATOM 648 N N B LYS A 1 112 ? 5.350 -0.371 35.188 0.50 20.39 117 LYS A N 1
ATOM 649 C CA A LYS A 1 112 ? 5.510 -1.778 35.459 0.50 20.33 117 LYS A CA 1
ATOM 650 C CA B LYS A 1 112 ? 5.572 -1.779 35.536 0.50 20.67 117 LYS A CA 1
ATOM 651 C C A LYS A 1 112 ? 5.399 -2.651 34.211 0.50 20.26 117 LYS A C 1
ATOM 652 C C B LYS A 1 112 ? 5.367 -2.717 34.325 0.50 20.52 117 LYS A C 1
ATOM 653 O O A LYS A 1 112 ? 4.417 -2.592 33.448 0.50 20.09 117 LYS A O 1
ATOM 654 O O B LYS A 1 112 ? 4.284 -2.775 33.721 0.50 20.33 117 LYS A O 1
ATOM 665 N N . VAL A 1 113 ? 6.426 -3.473 34.000 1.00 19.17 118 VAL A N 1
ATOM 666 C CA . VAL A 1 113 ? 6.460 -4.423 32.895 1.00 19.29 118 VAL A CA 1
ATOM 667 C C . VAL A 1 113 ? 6.950 -5.807 33.375 1.00 20.03 118 VAL A C 1
ATOM 668 O O . VAL A 1 113 ? 7.837 -6.421 32.749 1.00 19.63 118 VAL A O 1
ATOM 672 N N . PRO A 1 114 ? 6.401 -6.304 34.496 1.00 20.41 119 PRO A N 1
ATOM 673 C CA . PRO A 1 114 ? 6.863 -7.606 34.997 1.00 20.75 119 PRO A CA 1
ATOM 674 C C . PRO A 1 114 ? 6.771 -8.672 33.908 1.00 20.65 119 PRO A C 1
ATOM 675 O O . PRO A 1 114 ? 5.824 -8.672 33.136 1.00 22.57 119 PRO A O 1
ATOM 679 N N . PRO A 1 115 ? 7.726 -9.621 33.875 1.00 19.62 120 PRO A N 1
ATOM 680 C CA . PRO A 1 115 ? 8.819 -9.848 34.850 1.00 18.10 120 PRO A CA 1
ATOM 681 C C . PRO A 1 115 ? 10.075 -9.042 34.670 1.00 18.86 120 PRO A C 1
ATOM 682 O O . PRO A 1 115 ? 11.063 -9.319 35.338 1.00 19.07 120 PRO A O 1
ATOM 686 N N . TYR A 1 116 ? 10.004 -7.997 33.839 1.00 18.69 121 TYR A N 1
ATOM 687 C CA . TYR A 1 116 ? 11.130 -7.146 33.552 1.00 18.48 121 TYR A CA 1
ATOM 688 C C . TYR A 1 116 ? 10.984 -5.799 34.256 1.00 18.42 121 TYR A C 1
ATOM 689 O O . TYR A 1 116 ? 10.007 -5.574 34.986 1.00 19.19 121 TYR A O 1
ATOM 698 N N . TYR A 1 117 ? 11.975 -4.918 34.033 1.00 18.56 122 TYR A N 1
ATOM 699 C CA . TYR A 1 117 ? 11.866 -3.498 34.394 1.00 18.03 122 TYR A CA 1
ATOM 700 C C . TYR A 1 117 ? 12.563 -2.693 33.309 1.00 18.85 122 TYR A C 1
ATOM 701 O O . TYR A 1 117 ? 13.522 -3.186 32.727 1.00 18.79 122 TYR A O 1
ATOM 710 N N . ILE A 1 118 ? 12.097 -1.467 33.048 1.00 19.02 123 ILE A N 1
ATOM 711 C CA . ILE A 1 118 ? 12.770 -0.592 32.084 1.00 18.99 123 ILE A CA 1
ATOM 712 C C . ILE A 1 118 ? 14.104 -0.257 32.731 1.00 18.85 123 ILE A C 1
ATOM 713 O O . ILE A 1 118 ? 14.143 0.182 33.889 1.00 20.50 123 ILE A O 1
ATOM 718 N N . ASN A 1 119 ? 15.201 -0.508 31.981 1.00 18.21 124 ASN A N 1
ATOM 719 C CA . ASN A 1 119 ? 16.622 -0.348 32.321 1.00 19.89 124 ASN A CA 1
ATOM 720 C C . ASN A 1 119 ? 17.300 -1.713 32.537 1.00 18.93 124 ASN A C 1
ATOM 721 O O . ASN A 1 119 ? 18.523 -1.771 32.665 1.00 20.06 124 ASN A O 1
ATOM 726 N N . GLU A 1 120 ? 16.543 -2.788 32.587 1.00 18.60 125 GLU A N 1
ATOM 727 C CA . GLU A 1 120 ? 17.120 -4.109 32.863 1.00 19.37 125 GLU A CA 1
ATOM 728 C C . GLU A 1 120 ? 18.119 -4.540 31.810 1.00 18.32 125 GLU A C 1
ATOM 729 O O . GLU A 1 120 ? 17.915 -4.314 30.605 1.00 18.55 125 GLU A O 1
ATOM 735 N N . LYS A 1 121 ? 19.210 -5.157 32.235 1.00 19.76 126 LYS A N 1
ATOM 736 C CA . LYS A 1 121 ? 20.223 -5.634 31.332 1.00 20.29 126 LYS A CA 1
ATOM 737 C C . LYS A 1 121 ? 19.756 -6.816 30.491 1.00 21.41 126 LYS A C 1
ATOM 738 O O . LYS A 1 121 ? 19.048 -7.717 30.974 1.00 20.90 126 LYS A O 1
ATOM 744 N N . TYR A 1 122 ? 20.161 -6.808 29.213 1.00 19.23 127 TYR A N 1
ATOM 745 C CA . TYR A 1 122 ? 19.821 -7.881 28.294 1.00 19.58 127 TYR A CA 1
ATOM 746 C C . TYR A 1 122 ? 20.126 -9.291 28.876 1.00 21.44 127 TYR A C 1
ATOM 747 O O . TYR A 1 122 ? 19.316 -10.197 28.717 1.00 21.62 127 TYR A O 1
ATOM 756 N N . GLU A 1 123 ? 21.308 -9.490 29.471 1.00 20.52 128 GLU A N 1
ATOM 757 C CA . GLU A 1 123 ? 21.667 -10.834 29.977 1.00 22.07 128 GLU A CA 1
ATOM 758 C C . GLU A 1 123 ? 20.635 -11.316 31.009 1.00 22.72 128 GLU A C 1
ATOM 759 O O . GLU A 1 123 ? 20.388 -12.517 31.113 1.00 24.76 128 GLU A O 1
ATOM 765 N N . ASP A 1 124 ? 20.113 -10.411 31.816 1.00 21.98 129 ASP A N 1
ATOM 766 C CA . ASP A 1 124 ? 19.111 -10.789 32.826 1.00 21.51 129 ASP A CA 1
ATOM 767 C C . ASP A 1 124 ? 17.740 -11.015 32.227 1.00 22.38 129 ASP A C 1
ATOM 768 O O . ASP A 1 124 ? 17.026 -11.939 32.647 1.00 22.40 129 ASP A O 1
ATOM 773 N N . VAL A 1 125 ? 17.379 -10.248 31.202 1.00 21.11 130 VAL A N 1
ATOM 774 C CA . VAL A 1 125 ? 16.117 -10.442 30.501 1.00 21.17 130 VAL A CA 1
ATOM 775 C C . VAL A 1 125 ? 16.113 -11.826 29.829 1.00 23.63 130 VAL A C 1
ATOM 776 O O . VAL A 1 125 ? 15.157 -12.565 29.955 1.00 25.29 130 VAL A O 1
ATOM 780 N N . TYR A 1 126 ? 17.219 -12.191 29.164 1.00 23.68 131 TYR A N 1
ATOM 781 C CA . TYR A 1 126 ? 17.299 -13.435 28.417 1.00 24.08 131 TYR A CA 1
ATOM 782 C C . TYR A 1 126 ? 17.195 -14.617 29.314 1.00 27.00 131 TYR A C 1
ATOM 783 O O . TYR A 1 126 ? 16.425 -15.516 29.042 1.00 29.62 131 TYR A O 1
ATOM 792 N N . LYS A 1 127 ? 17.972 -14.571 30.389 1.00 28.90 132 LYS A N 1
ATOM 793 C CA . LYS A 1 127 ? 18.122 -15.701 31.288 1.00 31.10 132 LYS A CA 1
ATOM 794 C C . LYS A 1 127 ? 16.811 -16.177 31.835 1.00 31.70 132 LYS A C 1
ATOM 795 O O . LYS A 1 127 ? 16.619 -17.390 32.022 1.00 32.35 132 LYS A O 1
ATOM 801 N N . LYS A 1 128 ? 15.900 -15.249 32.111 1.00 31.42 133 LYS A N 1
ATOM 802 C CA . LYS A 1 128 ? 14.640 -15.636 32.739 1.00 33.78 133 LYS A CA 1
ATOM 803 C C . LYS A 1 128 ? 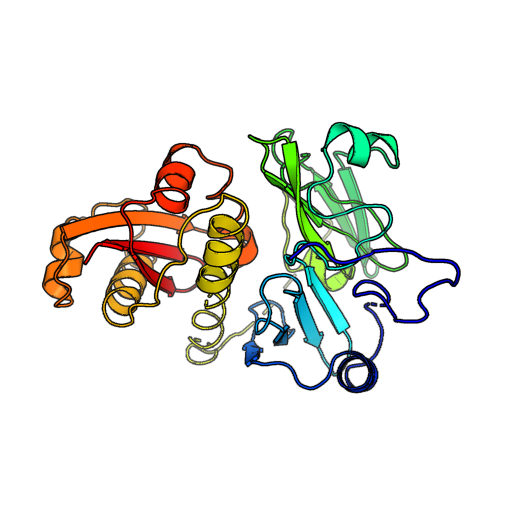13.683 -16.293 31.736 1.00 34.91 133 LYS A C 1
ATOM 804 O O . LYS A 1 128 ? 12.783 -17.042 32.141 1.00 36.66 133 LYS A O 1
ATOM 810 N N A ASN A 1 129 ? 13.886 -16.031 30.443 0.50 33.58 134 ASN A N 1
ATOM 811 N N B ASN A 1 129 ? 13.904 -16.061 30.445 0.50 34.14 134 ASN A N 1
ATOM 812 C CA A ASN A 1 129 ? 13.071 -16.639 29.387 0.50 34.06 134 ASN A CA 1
ATOM 813 C CA B ASN A 1 129 ? 13.065 -16.641 29.397 0.50 35.03 134 ASN A CA 1
ATOM 814 C C A ASN A 1 129 ? 13.792 -16.516 28.047 0.50 33.25 134 ASN A C 1
ATOM 815 C C B ASN A 1 129 ? 13.773 -16.524 28.044 0.50 33.80 134 ASN A C 1
ATOM 816 O O A ASN A 1 129 ? 13.550 -15.557 27.286 0.50 32.36 134 ASN A O 1
ATOM 817 O O B ASN A 1 129 ? 13.505 -15.579 27.274 0.50 32.97 134 ASN A O 1
ATOM 826 N N . PRO A 1 130 ? 14.697 -17.472 27.756 1.00 34.07 135 PRO A N 1
ATOM 827 C CA . PRO A 1 130 ? 15.475 -17.441 26.511 1.00 34.82 135 PRO A CA 1
ATOM 828 C C . PRO A 1 130 ? 14.672 -17.036 25.270 1.00 35.10 135 PRO A C 1
ATOM 829 O O . PRO A 1 130 ? 13.596 -17.587 25.010 1.00 38.47 135 PRO A O 1
ATOM 833 N N . LEU A 1 131 ? 15.260 -16.103 24.519 1.00 32.29 136 LEU A N 1
ATOM 834 C CA . LEU A 1 131 ? 14.694 -15.442 23.353 1.00 32.93 136 LEU A CA 1
ATOM 835 C C . LEU A 1 131 ? 14.964 -16.241 22.098 1.00 34.56 136 LEU A C 1
ATOM 836 O O . LEU A 1 131 ? 16.108 -16.596 21.842 1.00 37.86 136 LEU A O 1
ATOM 841 N N . SER A 1 132 ? 13.920 -16.556 21.330 1.00 34.07 137 SER A N 1
ATOM 842 C CA . SER A 1 132 ? 14.063 -17.417 20.129 1.00 35.42 137 SER A CA 1
ATOM 843 C C . SER A 1 132 ? 14.323 -16.635 18.840 1.00 35.27 137 SER A C 1
ATOM 844 O O . SER A 1 132 ? 13.885 -15.487 18.713 1.00 31.61 137 SER A O 1
ATOM 847 N N . HIS A 1 133 ? 14.998 -17.265 17.876 1.00 37.52 138 HIS A N 1
ATOM 848 C CA . HIS A 1 133 ? 15.260 -16.690 16.557 1.00 39.63 138 HIS A CA 1
ATOM 849 C C . HIS A 1 133 ? 14.119 -16.979 15.601 1.00 40.74 138 HIS A C 1
ATOM 850 O O . HIS A 1 133 ? 14.102 -16.442 14.497 1.00 41.30 138 HIS A O 1
ATOM 857 N N . GLU A 1 134 ? 13.188 -17.832 16.014 1.00 42.62 139 GLU A N 1
ATOM 858 C CA . GLU A 1 134 ? 12.045 -18.209 15.193 1.00 45.89 139 GLU A CA 1
ATOM 859 C C . GLU A 1 134 ? 10.783 -18.103 16.017 1.00 44.86 139 GLU A C 1
ATOM 860 O O . GLU A 1 134 ? 10.741 -18.565 17.163 1.00 45.77 139 GLU A O 1
ATOM 866 N N . ILE A 1 135 ? 9.755 -17.498 15.437 1.00 42.94 140 ILE A N 1
ATOM 867 C CA . ILE A 1 135 ? 8.469 -17.356 16.096 1.00 42.95 140 ILE A CA 1
ATOM 868 C C . ILE A 1 135 ? 7.438 -17.899 15.116 1.00 45.23 140 ILE A C 1
ATOM 869 O O . ILE A 1 135 ? 7.409 -17.474 13.957 1.00 45.51 140 ILE A O 1
ATOM 874 N N . SER A 1 136 ? 6.615 -18.840 15.574 1.00 46.43 141 SER A N 1
ATOM 875 C CA . SER A 1 136 ? 5.598 -19.453 14.730 1.00 49.41 141 SER A CA 1
ATOM 876 C C . SER A 1 136 ? 4.210 -19.212 15.308 1.00 50.14 141 SER A C 1
ATOM 877 O O . SER A 1 136 ? 4.023 -19.233 16.525 1.00 49.34 141 SER A O 1
ATOM 880 N N . LEU A 1 137 ? 3.248 -18.944 14.429 1.00 51.93 142 LEU A N 1
ATOM 881 C CA . LEU A 1 137 ? 1.850 -18.786 14.825 1.00 54.13 142 LEU A CA 1
ATOM 882 C C . LEU A 1 137 ? 0.956 -19.100 13.634 1.00 58.40 142 LEU A C 1
ATOM 883 O O . LEU A 1 137 ? 1.433 -19.241 12.502 1.00 57.80 142 LEU A O 1
ATOM 888 N N . LYS A 1 138 ? -0.339 -19.203 13.907 1.00 62.57 143 LYS A N 1
ATOM 889 C CA . LYS A 1 138 ? -1.328 -19.493 12.881 1.00 67.32 143 LYS A CA 1
ATOM 890 C C . LYS A 1 138 ? -2.602 -18.671 13.087 1.00 69.70 143 LYS A C 1
ATOM 891 O O . LYS A 1 138 ? -2.985 -18.362 14.220 1.00 69.58 143 LYS A O 1
ATOM 897 N N . ARG A 1 139 ? -3.218 -18.287 11.972 1.00 72.13 144 ARG A N 1
ATOM 898 C CA . ARG A 1 139 ? -4.509 -17.596 11.949 1.00 75.58 144 ARG A CA 1
ATOM 899 C C . ARG A 1 139 ? -5.337 -18.296 10.897 1.00 79.63 144 ARG A C 1
ATOM 900 O O . ARG A 1 139 ? -4.957 -18.309 9.724 1.00 79.95 144 ARG A O 1
ATOM 908 N N . GLY A 1 140 ? -6.467 -18.863 11.308 1.00 83.50 145 GLY A N 1
ATOM 909 C CA . GLY A 1 140 ? -7.302 -19.635 10.399 1.00 87.77 145 GLY A CA 1
ATOM 910 C C . GLY A 1 140 ? -6.512 -20.889 10.075 1.00 87.61 145 GLY A C 1
ATOM 911 O O . GLY A 1 140 ? -5.982 -21.534 10.980 1.00 86.41 145 GLY A O 1
ATOM 912 N N . LYS A 1 141 ? -6.406 -21.224 8.792 1.00 88.98 146 LYS A N 1
ATOM 913 C CA . LYS A 1 141 ? -5.624 -22.388 8.363 1.00 89.14 146 LYS A CA 1
ATOM 914 C C . LYS A 1 141 ? -4.294 -21.977 7.703 1.00 85.00 146 LYS A C 1
ATOM 915 O O . LYS A 1 141 ? -3.689 -22.767 6.978 1.00 86.05 146 LYS A O 1
ATOM 921 N N . ASN A 1 142 ? -3.836 -20.751 7.971 1.00 80.46 147 ASN A N 1
ATOM 922 C CA . ASN A 1 142 ? -2.573 -20.249 7.415 1.00 76.65 147 ASN A CA 1
ATOM 923 C C . ASN A 1 142 ? -1.474 -20.293 8.477 1.00 72.09 147 ASN A C 1
ATOM 924 O O . ASN A 1 142 ? -1.758 -20.156 9.672 1.00 71.01 147 ASN A O 1
ATOM 929 N N . SER A 1 143 ? -0.230 -20.493 8.036 1.00 69.25 148 SER A N 1
ATOM 930 C CA . SER A 1 143 ? 0.920 -20.595 8.945 1.00 65.50 148 SER A CA 1
ATOM 931 C C . SER A 1 143 ? 1.908 -19.468 8.714 1.00 61.12 148 SER A C 1
ATOM 932 O O . SER A 1 143 ? 2.180 -19.091 7.576 1.00 60.80 148 SER A O 1
ATOM 935 N N . TYR A 1 144 ? 2.468 -18.955 9.807 1.00 57.11 149 TYR A N 1
ATOM 936 C CA . TYR A 1 144 ? 3.402 -17.848 9.741 1.00 53.69 149 TYR A CA 1
ATOM 937 C C . TYR A 1 144 ? 4.650 -18.167 10.554 1.00 51.05 149 TYR A C 1
ATOM 938 O O . TYR A 1 144 ? 4.554 -18.752 11.629 1.00 50.65 149 TYR A O 1
ATOM 947 N N . GLN A 1 145 ? 5.817 -17.828 10.014 1.00 49.73 150 GLN A N 1
ATOM 948 C CA . GLN A 1 145 ? 7.070 -18.013 10.731 1.00 48.60 150 GLN A CA 1
ATOM 949 C C . GLN A 1 145 ? 7.955 -16.780 10.565 1.00 46.28 150 GLN A C 1
ATOM 950 O O . GLN A 1 145 ? 8.409 -16.484 9.459 1.00 47.67 150 GLN A O 1
ATOM 956 N N . PHE A 1 146 ? 8.164 -16.047 11.659 1.00 42.48 151 PHE A N 1
ATOM 957 C CA . PHE A 1 146 ? 9.098 -14.936 11.637 1.00 40.90 151 PHE A CA 1
ATOM 958 C C . PHE A 1 146 ? 10.507 -15.481 11.851 1.00 41.72 151 PHE A C 1
ATOM 959 O O . PHE A 1 146 ? 10.724 -16.372 12.686 1.00 42.23 151 PHE A O 1
ATOM 967 N N . GLU A 1 147 ? 11.454 -14.955 11.088 1.00 42.14 152 GLU A N 1
ATOM 968 C CA . GLU A 1 147 ? 12.852 -15.322 11.215 1.00 42.96 152 GLU A CA 1
ATOM 969 C C . GLU A 1 147 ? 13.631 -14.097 11.646 1.00 41.28 152 GLU A C 1
ATOM 970 O O . GLU A 1 147 ? 13.865 -13.189 10.829 1.00 42.17 152 GLU A O 1
ATOM 976 N N . LEU A 1 148 ? 14.009 -14.049 12.927 1.00 38.32 153 LEU A N 1
ATOM 977 C CA . LEU A 1 148 ? 14.764 -12.905 13.435 1.00 37.33 153 LEU A CA 1
ATOM 978 C C . LEU A 1 148 ? 16.241 -13.028 13.110 1.00 39.06 153 LEU A C 1
ATOM 979 O O . LEU A 1 148 ? 16.822 -14.101 13.264 1.00 39.71 153 LEU A O 1
ATOM 984 N N . SER A 1 149 ? 16.843 -11.927 12.677 1.00 34.67 154 SER A N 1
ATOM 985 C CA . SER A 1 149 ? 18.286 -11.870 12.445 1.00 36.99 154 SER A CA 1
ATOM 986 C C . SER A 1 149 ? 19.014 -11.797 13.789 1.00 36.53 154 SER A C 1
ATOM 987 O O . SER A 1 149 ? 18.404 -11.536 14.839 1.00 33.87 154 SER A O 1
ATOM 990 N N . ASP A 1 150 ? 20.328 -11.978 13.754 1.00 38.41 155 ASP A N 1
ATOM 991 C CA . ASP A 1 150 ? 21.126 -11.894 14.981 1.00 38.06 155 ASP A CA 1
ATOM 992 C C . ASP A 1 150 ? 20.971 -10.509 15.601 1.00 35.18 155 ASP A C 1
ATOM 993 O O . ASP A 1 150 ? 20.859 -10.374 16.822 1.00 34.48 155 ASP A O 1
ATOM 998 N N . THR A 1 151 ? 20.933 -9.481 14.761 1.00 34.76 156 THR A N 1
ATOM 999 C CA . THR A 1 151 ? 20.749 -8.089 15.225 1.00 32.68 156 THR A CA 1
ATOM 1000 C C . THR A 1 151 ? 19.409 -7.886 15.911 1.00 30.25 156 THR A C 1
ATOM 1001 O O . THR A 1 151 ? 19.335 -7.267 16.979 1.00 29.06 156 THR A O 1
ATOM 1005 N N . GLU A 1 152 ? 18.350 -8.388 15.288 1.00 28.42 157 GLU A N 1
ATOM 1006 C CA . GLU A 1 152 ? 17.011 -8.310 15.857 1.00 27.20 157 GLU A CA 1
ATOM 1007 C C . GLU A 1 152 ? 16.891 -9.037 17.214 1.00 26.17 157 GLU A C 1
ATOM 1008 O O . GLU A 1 152 ? 16.222 -8.557 18.136 1.00 25.20 157 GLU A O 1
ATOM 1014 N N . VAL A 1 153 ? 17.552 -10.190 17.345 1.00 27.97 158 VAL A N 1
ATOM 1015 C CA . VAL A 1 153 ? 17.529 -10.899 18.605 1.00 27.85 158 VAL A CA 1
ATOM 1016 C C . VAL A 1 153 ? 18.173 -10.064 19.750 1.00 27.51 158 VAL A C 1
ATOM 1017 O O . VAL A 1 153 ? 17.736 -10.161 20.907 1.00 26.84 158 VAL A O 1
ATOM 1037 N N . GLU A 1 155 ? 18.557 -6.515 19.625 1.00 24.76 160 GLU A N 1
ATOM 1038 C CA . GLU A 1 155 ? 17.940 -5.195 19.715 1.00 23.14 160 GLU A CA 1
ATOM 1039 C C . GLU A 1 155 ? 16.447 -5.133 19.954 1.00 21.63 160 GLU A C 1
ATOM 1040 O O . GLU A 1 155 ? 15.981 -4.143 20.529 1.00 21.93 160 GLU A O 1
ATOM 1046 N N . GLN A 1 156 ? 15.694 -6.117 19.458 1.00 21.70 161 GLN A N 1
ATOM 1047 C CA . GLN A 1 156 ? 14.234 -6.096 19.536 1.00 21.53 161 GLN A CA 1
ATOM 1048 C C . GLN A 1 156 ? 13.601 -7.482 19.443 1.00 22.62 161 GLN A C 1
ATOM 1049 O O . GLN A 1 156 ? 12.742 -7.729 18.588 1.00 23.03 161 GLN A O 1
ATOM 1055 N N . PRO A 1 157 ? 14.033 -8.393 20.341 1.00 21.94 162 PRO A N 1
ATOM 1056 C CA . PRO A 1 157 ? 13.509 -9.755 20.342 1.00 22.45 162 PRO A CA 1
ATOM 1057 C C . PRO A 1 157 ? 12.013 -9.803 20.746 1.00 23.33 162 PRO A C 1
ATOM 1058 O O . PRO A 1 157 ? 11.471 -8.836 21.287 1.00 22.81 162 PRO A O 1
ATOM 1062 N N . LEU A 1 158 ? 11.395 -10.963 20.506 1.00 24.23 163 LEU A N 1
ATOM 1063 C CA . LEU A 1 158 ? 9.970 -11.215 20.776 1.00 24.45 163 LEU A CA 1
ATOM 1064 C C . LEU A 1 158 ? 9.788 -12.366 21.761 1.00 25.82 163 LEU A C 1
ATOM 1065 O O . LEU A 1 158 ? 10.417 -13.421 21.612 1.00 28.39 163 LEU A O 1
ATOM 1070 N N A VAL A 1 159 ? 8.936 -12.170 22.770 0.50 25.19 164 VAL A N 1
ATOM 1071 N N B VAL A 1 159 ? 8.902 -12.167 22.726 0.50 25.45 164 VAL A N 1
ATOM 1072 C CA A VAL A 1 159 ? 8.653 -13.199 23.785 0.50 26.15 164 VAL A CA 1
ATOM 1073 C CA B VAL A 1 159 ? 8.597 -13.174 23.724 0.50 26.76 164 VAL A CA 1
ATOM 1074 C C A VAL A 1 159 ? 7.137 -13.384 23.878 0.50 27.17 164 VAL A C 1
ATOM 1075 C C B VAL A 1 159 ? 7.098 -13.400 23.722 0.50 27.41 164 VAL A C 1
ATOM 1076 O O A VAL A 1 159 ? 6.390 -12.403 23.875 0.50 25.88 164 VAL A O 1
ATOM 1077 O O B VAL A 1 159 ? 6.331 -12.479 23.468 0.50 26.61 164 VAL A O 1
ATOM 1084 N N . PRO A 1 160 ? 6.674 -14.644 23.964 1.00 29.06 165 PRO A N 1
ATOM 1085 C CA . PRO A 1 160 ? 5.250 -14.895 24.040 1.00 30.91 165 PRO A CA 1
ATOM 1086 C C . PRO A 1 160 ? 4.721 -14.500 25.416 1.00 33.13 165 PRO A C 1
ATOM 1087 O O . PRO A 1 160 ? 5.444 -14.653 26.418 1.00 35.94 165 PRO A O 1
ATOM 1091 N N A VAL A 1 161 ? 3.492 -13.985 25.462 0.50 33.89 166 VAL A N 1
ATOM 1092 N N B VAL A 1 161 ? 3.501 -13.970 25.473 0.50 32.61 166 VAL A N 1
ATOM 1093 C CA A VAL A 1 161 ? 2.827 -13.604 26.708 0.50 34.82 166 VAL A CA 1
ATOM 1094 C CA B VAL A 1 161 ? 2.826 -13.727 26.749 0.50 32.66 166 VAL A CA 1
ATOM 1095 C C A VAL A 1 161 ? 1.389 -14.147 26.578 0.50 37.04 166 VAL A C 1
ATOM 1096 C C B VAL A 1 161 ? 1.428 -14.312 26.598 0.50 36.00 166 VAL A C 1
ATOM 1097 O O A VAL A 1 161 ? 0.946 -14.380 25.455 0.50 38.19 166 VAL A O 1
ATOM 1098 O O B VAL A 1 161 ? 1.061 -14.768 25.510 0.50 37.18 166 VAL A O 1
ATOM 1105 N N . GLU A 1 162 ? 0.672 -14.365 27.688 1.00 38.07 167 GLU A N 1
ATOM 1106 C CA . GLU A 1 162 ? -0.703 -14.940 27.630 1.00 41.31 167 GLU A CA 1
ATOM 1107 C C . GLU A 1 162 ? -1.520 -14.194 26.577 1.00 42.09 167 GLU A C 1
ATOM 1108 O O . GLU A 1 162 ? -1.660 -12.968 26.659 1.00 40.70 167 GLU A O 1
ATOM 1114 N N A ASP A 1 163 ? -2.086 -14.897 25.598 0.50 43.73 168 ASP A N 1
ATOM 1115 N N B ASP A 1 163 ? -2.005 -14.957 25.590 0.50 43.61 168 ASP A N 1
ATOM 1116 C CA A ASP A 1 163 ? -2.811 -14.204 24.512 0.50 44.02 168 ASP A CA 1
ATOM 1117 C CA B ASP A 1 163 ? -2.778 -14.461 24.432 0.50 44.27 168 ASP A CA 1
ATOM 1118 C C A ASP A 1 163 ? -2.038 -13.061 23.860 0.50 41.34 168 ASP A C 1
ATOM 1119 C C B ASP A 1 163 ? -2.102 -13.397 23.540 0.50 41.32 168 ASP A C 1
ATOM 1120 O O A ASP A 1 163 ? -2.557 -11.920 23.710 0.50 40.07 168 ASP A O 1
ATOM 1121 O O B ASP A 1 163 ? -2.790 -12.710 22.782 0.50 42.35 168 ASP A O 1
ATOM 1130 N N . GLY A 1 164 ? -0.765 -13.303 23.562 1.00 38.95 169 GLY A N 1
ATOM 1131 C CA . GLY A 1 164 ? -0.060 -12.318 22.789 1.00 34.56 169 GLY A CA 1
ATOM 1132 C C . GLY A 1 164 ? 1.452 -12.382 22.798 1.00 31.18 169 GLY A C 1
ATOM 1133 O O . GLY A 1 164 ? 2.050 -13.423 23.047 1.00 30.23 169 GLY A O 1
ATOM 1134 N N . TRP A 1 165 ? 2.059 -11.229 22.540 1.00 26.69 170 TRP A N 1
ATOM 1135 C CA . TRP A 1 165 ? 3.498 -11.107 22.404 1.00 24.52 170 TRP A CA 1
ATOM 1136 C C . TRP A 1 165 ? 4.014 -9.834 23.023 1.00 22.74 170 TRP A C 1
ATOM 1137 O O . TRP A 1 165 ? 3.292 -8.843 23.146 1.00 22.72 170 TRP A O 1
ATOM 1148 N N . ALA A 1 166 ? 5.293 -9.832 23.379 1.00 23.00 171 ALA A N 1
ATOM 1149 C CA . ALA A 1 166 ? 5.985 -8.633 23.860 1.00 22.20 171 ALA A CA 1
ATOM 1150 C C . ALA A 1 166 ? 7.251 -8.485 23.047 1.00 22.74 171 ALA A C 1
ATOM 1151 O O . ALA A 1 166 ? 8.074 -9.381 23.022 1.00 22.63 171 ALA A O 1
ATOM 1153 N N . GLN A 1 167 ? 7.390 -7.365 22.363 1.00 21.39 172 GLN A N 1
ATOM 1154 C CA . GLN A 1 167 ? 8.613 -7.016 21.639 1.00 21.54 172 GLN A CA 1
ATOM 1155 C C . GLN A 1 167 ? 9.425 -6.163 22.613 1.00 20.66 172 GLN A C 1
ATOM 1156 O O . GLN A 1 167 ? 8.965 -5.116 23.075 1.00 20.44 172 GLN A O 1
ATOM 1162 N N . LEU A 1 168 ? 10.644 -6.600 22.887 1.00 18.78 173 LEU A N 1
ATOM 1163 C CA . LEU A 1 168 ? 11.493 -5.994 23.925 1.00 19.23 173 LEU A CA 1
ATOM 1164 C C . LEU A 1 168 ? 12.556 -5.153 23.252 1.00 19.48 173 LEU A C 1
ATOM 1165 O O . LEU A 1 168 ? 13.516 -5.684 22.706 1.00 20.96 173 LEU A O 1
ATOM 1170 N N . TYR A 1 169 ? 12.391 -3.832 23.308 1.00 17.92 174 TYR A N 1
ATOM 1171 C CA . TYR A 1 169 ? 13.312 -2.932 22.637 1.00 18.54 174 TYR A CA 1
ATOM 1172 C C . TYR A 1 169 ? 14.494 -2.607 23.544 1.00 17.17 174 TYR A C 1
ATOM 1173 O O . TYR A 1 169 ? 14.330 -2.088 24.654 1.00 18.51 174 TYR A O 1
ATOM 1182 N N . PHE A 1 170 ? 15.694 -2.900 23.043 1.00 17.73 175 PHE A N 1
ATOM 1183 C CA . PHE A 1 170 ? 16.947 -2.620 23.753 1.00 18.67 175 PHE A CA 1
ATOM 1184 C C . PHE A 1 170 ? 17.756 -1.516 23.065 1.00 19.30 175 PHE A C 1
ATOM 1185 O O . PHE A 1 170 ? 17.685 -1.343 21.852 1.00 19.99 175 PHE A O 1
ATOM 1193 N N . ASP A 1 171 ? 18.538 -0.823 23.879 1.00 19.68 176 ASP A N 1
ATOM 1194 C CA . ASP A 1 171 ? 19.652 -0.020 23.428 1.00 19.55 176 ASP A CA 1
ATOM 1195 C C . ASP A 1 171 ? 20.837 -0.978 23.493 1.00 20.47 176 ASP A C 1
ATOM 1196 O O . ASP A 1 171 ? 21.281 -1.334 24.586 1.00 21.15 176 ASP A O 1
ATOM 1201 N N . HIS A 1 172 ? 21.299 -1.457 22.345 1.00 20.33 177 HIS A N 1
ATOM 1202 C CA . HIS A 1 172 ? 22.375 -2.482 22.344 1.00 20.28 177 HIS A CA 1
ATOM 1203 C C . HIS A 1 172 ? 23.695 -1.919 22.772 1.00 22.36 177 HIS A C 1
ATOM 1204 O O . HIS A 1 172 ? 24.629 -2.692 23.065 1.00 25.58 177 HIS A O 1
ATOM 1211 N N . PHE A 1 173 ? 23.845 -0.594 22.781 1.00 22.42 178 PHE A N 1
ATOM 1212 C CA . PHE A 1 173 ? 25.143 0.001 23.214 1.00 22.08 178 PHE A CA 1
ATOM 1213 C C . PHE A 1 173 ? 25.248 -0.039 24.738 1.00 22.94 178 PHE A C 1
ATOM 1214 O O . PHE A 1 173 ? 26.340 -0.234 25.270 1.00 25.78 178 PHE A O 1
ATOM 1222 N N . THR A 1 174 ? 24.127 0.141 25.424 1.00 21.40 179 THR A N 1
ATOM 1223 C CA . THR A 1 174 ? 24.123 0.086 26.886 1.00 22.45 179 THR A CA 1
ATOM 1224 C C . THR A 1 174 ? 23.602 -1.249 27.405 1.00 22.69 179 THR A C 1
ATOM 1225 O O . THR A 1 174 ? 23.733 -1.531 28.618 1.00 23.41 179 THR A O 1
ATOM 1229 N N . HIS A 1 175 ? 23.083 -2.088 26.505 1.00 22.16 180 HIS A N 1
ATOM 1230 C CA . HIS A 1 175 ? 22.519 -3.410 26.826 1.00 22.72 180 HIS A CA 1
ATOM 1231 C C . HIS A 1 175 ? 21.291 -3.331 27.726 1.00 22.58 180 HIS A C 1
ATOM 1232 O O . HIS A 1 175 ? 21.016 -4.277 28.470 1.00 24.50 180 HIS A O 1
ATOM 1239 N N . GLU A 1 176 ? 20.550 -2.236 27.680 1.00 20.69 181 GLU A N 1
ATOM 1240 C CA . GLU A 1 176 ? 19.397 -2.045 28.551 1.00 20.66 181 GLU A CA 1
ATOM 1241 C C . GLU A 1 176 ? 18.067 -2.006 27.838 1.00 18.76 181 GLU A C 1
ATOM 1242 O O . GLU A 1 176 ? 17.929 -1.466 26.732 1.00 18.14 181 GLU A O 1
ATOM 1248 N N . LEU A 1 177 ? 17.047 -2.567 28.496 1.00 17.50 182 LEU A N 1
ATOM 1249 C CA . LEU A 1 177 ? 15.649 -2.546 28.016 1.00 17.62 182 LEU A CA 1
ATOM 1250 C C . LEU A 1 177 ? 15.138 -1.107 28.090 1.00 17.28 182 LEU A C 1
ATOM 1251 O O . LEU A 1 177 ? 15.169 -0.495 29.163 1.00 19.38 182 LEU A O 1
ATOM 1256 N N . VAL A 1 178 ? 14.692 -0.573 26.945 1.00 17.43 183 VAL A N 1
ATOM 1257 C CA . VAL A 1 178 ? 14.263 0.823 26.868 1.00 17.22 183 VAL A CA 1
ATOM 1258 C C . VAL A 1 178 ? 12.784 0.973 26.458 1.00 18.40 183 VAL A C 1
ATOM 1259 O O . VAL A 1 178 ? 12.225 2.052 26.547 1.00 19.40 183 VAL A O 1
ATOM 1263 N N . GLY A 1 179 ? 12.160 -0.103 25.994 1.00 17.25 184 GLY A N 1
ATOM 1264 C CA . GLY A 1 179 ? 10.706 -0.060 25.691 1.00 17.29 184 GLY A CA 1
ATOM 1265 C C . GLY A 1 179 ? 10.143 -1.436 25.536 1.00 17.86 184 GLY A C 1
ATOM 1266 O O . GLY A 1 179 ? 10.895 -2.394 25.325 1.00 18.78 184 GLY A O 1
ATOM 1267 N N . VAL A 1 180 ? 8.806 -1.550 25.677 1.00 17.29 185 VAL A N 1
ATOM 1268 C CA . VAL A 1 180 ? 8.141 -2.841 25.492 1.00 18.57 185 VAL A CA 1
ATOM 1269 C C . VAL A 1 180 ? 6.902 -2.570 24.634 1.00 18.50 185 VAL A C 1
ATOM 1270 O O . VAL A 1 180 ? 6.074 -1.731 24.989 1.00 18.14 185 VAL A O 1
ATOM 1274 N N . ARG A 1 181 ? 6.795 -3.296 23.515 1.00 18.44 186 ARG A N 1
ATOM 1275 C CA . ARG A 1 181 ? 5.610 -3.238 22.661 1.00 18.37 186 ARG A CA 1
ATOM 1276 C C . ARG A 1 181 ? 4.837 -4.530 22.785 1.00 18.75 186 ARG A C 1
ATOM 1277 O O . ARG A 1 181 ? 5.247 -5.541 22.262 1.00 19.54 186 ARG A O 1
ATOM 1285 N N . TYR A 1 182 ? 3.670 -4.488 23.440 1.00 18.98 187 TYR A N 1
ATOM 1286 C CA . TYR A 1 182 ? 2.810 -5.630 23.551 1.00 20.39 187 TYR A CA 1
ATOM 1287 C C . TYR A 1 182 ? 1.905 -5.657 22.321 1.00 20.27 187 TYR A C 1
ATOM 1288 O O . TYR A 1 182 ? 1.449 -4.601 21.888 1.00 20.74 187 TYR A O 1
ATOM 1305 N N . ASP A 1 184 ? -1.205 -8.259 20.248 1.00 27.14 189 ASP A N 1
ATOM 1306 C CA . ASP A 1 184 ? -1.965 -9.492 20.049 1.00 29.32 189 ASP A CA 1
ATOM 1307 C C . ASP A 1 184 ? -1.498 -10.110 18.699 1.00 30.82 189 ASP A C 1
ATOM 1308 O O . ASP A 1 184 ? -0.681 -9.516 17.969 1.00 30.53 189 ASP A O 1
ATOM 1313 N N . ASP A 1 185 ? -1.971 -11.319 18.382 1.00 33.78 190 ASP A N 1
ATOM 1314 C CA . ASP A 1 185 ? -1.532 -11.993 17.152 1.00 36.30 190 ASP A CA 1
ATOM 1315 C C . ASP A 1 185 ? -1.770 -11.150 15.886 1.00 37.14 190 ASP A C 1
ATOM 1316 O O . ASP A 1 185 ? -0.888 -11.016 15.026 1.00 37.81 190 ASP A O 1
ATOM 1321 N N . GLU A 1 186 ? -2.969 -10.584 15.789 1.00 39.13 191 GLU A N 1
ATOM 1322 C CA . GLU A 1 186 ? -3.380 -9.797 14.615 1.00 41.20 191 GLU A CA 1
ATOM 1323 C C . GLU A 1 186 ? -2.453 -8.591 14.429 1.00 38.61 191 GLU A C 1
ATOM 1324 O O . GLU A 1 186 ? -1.979 -8.297 13.328 1.00 38.58 191 GLU A O 1
ATOM 1330 N N . THR A 1 187 ? -2.131 -7.902 15.521 1.00 35.28 192 THR A N 1
ATOM 1331 C CA . THR A 1 187 ? -1.244 -6.769 15.420 1.00 33.64 192 THR A CA 1
ATOM 1332 C C . THR A 1 187 ? 0.172 -7.166 14.987 1.00 32.06 192 THR A C 1
ATOM 1333 O O . THR A 1 187 ? 0.805 -6.457 14.215 1.00 32.79 192 THR A O 1
ATOM 1337 N N . LEU A 1 188 ? 0.701 -8.275 15.527 1.00 31.66 193 LEU A N 1
ATOM 1338 C CA . LEU A 1 188 ? 2.046 -8.736 15.152 1.00 31.11 193 LEU A CA 1
ATOM 1339 C C . LEU A 1 188 ? 2.159 -9.009 13.635 1.00 33.64 193 LEU A C 1
ATOM 1340 O O . LEU A 1 188 ? 3.142 -8.653 12.973 1.00 33.56 193 LEU A O 1
ATOM 1345 N N . LEU A 1 189 ? 1.142 -9.632 13.091 1.00 36.63 194 LEU A N 1
ATOM 1346 C CA . LEU A 1 189 ? 1.133 -9.957 11.659 1.00 40.57 194 LEU A CA 1
ATOM 1347 C C . LEU A 1 189 ? 1.067 -8.705 10.757 1.00 41.82 194 LEU A C 1
ATOM 1348 O O . LEU A 1 189 ? 1.655 -8.692 9.690 1.00 45.16 194 LEU A O 1
ATOM 1353 N N . ARG A 1 190 ? 0.348 -7.674 11.188 1.00 42.33 195 ARG A N 1
ATOM 1354 C CA . ARG A 1 190 ? 0.240 -6.387 10.462 1.00 43.10 195 ARG A CA 1
ATOM 1355 C C . ARG A 1 190 ? 1.552 -5.571 10.477 1.00 42.18 195 ARG A C 1
ATOM 1356 O O . ARG A 1 190 ? 2.004 -5.078 9.431 1.00 42.61 195 ARG A O 1
ATOM 1364 N N A GLN A 1 191 ? 2.125 -5.435 11.679 0.50 39.38 196 GLN A N 1
ATOM 1365 N N B GLN A 1 191 ? 2.144 -5.434 11.652 0.50 39.62 196 GLN A N 1
ATOM 1366 C CA A GLN A 1 191 ? 3.401 -4.717 11.934 0.50 38.47 196 GLN A CA 1
ATOM 1367 C CA B GLN A 1 191 ? 3.384 -4.670 11.824 0.50 39.03 196 GLN A CA 1
ATOM 1368 C C A GLN A 1 191 ? 4.564 -5.357 11.175 0.50 38.65 196 GLN A C 1
ATOM 1369 C C B GLN A 1 191 ? 4.598 -5.355 11.190 0.50 38.81 196 GLN A C 1
ATOM 1370 O O A GLN A 1 191 ? 5.411 -4.660 10.616 0.50 38.86 196 GLN A O 1
ATOM 1371 O O B GLN A 1 191 ? 5.527 -4.680 10.742 0.50 38.51 196 GLN A O 1
ATOM 1382 N N . ARG A 1 192 ? 4.610 -6.690 11.181 1.00 38.99 197 ARG A N 1
ATOM 1383 C CA . ARG A 1 192 ? 5.720 -7.463 10.552 1.00 39.68 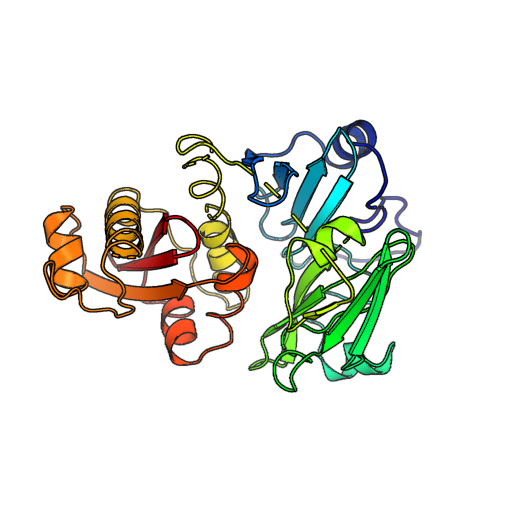197 ARG A CA 1
ATOM 1384 C C . ARG A 1 192 ? 7.106 -6.928 10.912 1.00 37.07 197 ARG A C 1
ATOM 1385 O O . ARG A 1 192 ? 7.837 -6.442 10.068 1.00 36.97 197 ARG A O 1
ATOM 1393 N N . PRO A 1 193 ? 7.486 -7.033 12.185 1.00 35.30 198 PRO A N 1
ATOM 1394 C CA . PRO A 1 193 ? 8.772 -6.448 12.569 1.00 34.02 198 PRO A CA 1
ATOM 1395 C C . PRO A 1 193 ? 10.010 -7.157 12.044 1.00 34.15 198 PRO A C 1
ATOM 1396 O O . PRO A 1 193 ? 11.095 -6.572 12.079 1.00 35.84 198 PRO A O 1
ATOM 1400 N N . TYR A 1 194 ? 9.852 -8.400 11.583 1.00 33.78 199 TYR A N 1
ATOM 1401 C CA . TYR A 1 194 ? 10.959 -9.209 11.101 1.00 34.28 199 TYR A CA 1
ATOM 1402 C C . TYR A 1 194 ? 10.570 -9.878 9.773 1.00 36.40 199 TYR A C 1
ATOM 1403 O O . TYR A 1 194 ? 9.412 -9.818 9.354 1.00 37.37 199 TYR A O 1
ATOM 1412 N N . GLN A 1 195 ? 11.551 -10.520 9.142 1.00 37.97 200 GLN A N 1
ATOM 1413 C CA . GLN A 1 195 ? 11.333 -11.273 7.921 1.00 41.42 200 GLN A CA 1
ATOM 1414 C C . GLN A 1 195 ? 10.261 -12.324 8.191 1.00 42.25 200 GLN A C 1
ATOM 1415 O O . GLN A 1 195 ? 10.318 -13.006 9.212 1.00 42.32 200 GLN A O 1
ATOM 1421 N N . LEU A 1 196 ? 9.294 -12.459 7.276 1.00 44.07 201 LEU A N 1
ATOM 1422 C CA . LEU A 1 196 ? 8.157 -13.373 7.465 1.00 45.29 201 LEU A CA 1
ATOM 1423 C C . LEU A 1 196 ? 7.955 -14.376 6.331 1.00 49.56 201 LEU A C 1
ATOM 1424 O O . LEU A 1 196 ? 7.866 -13.995 5.158 1.00 50.67 201 LEU A O 1
ATOM 1429 N N . VAL A 1 197 ? 7.871 -15.657 6.700 1.00 51.01 202 VAL A N 1
ATOM 1430 C CA . VAL A 1 197 ? 7.595 -16.746 5.759 1.00 55.20 202 VAL A CA 1
ATOM 1431 C C . VAL A 1 197 ? 6.172 -17.203 6.096 1.00 56.50 202 VAL A C 1
ATOM 1432 O O . VAL A 1 197 ? 5.873 -17.454 7.268 1.00 55.67 202 VAL A O 1
ATOM 1436 N N . TYR A 1 198 ? 5.291 -17.266 5.097 1.00 59.05 203 TYR A N 1
ATOM 1437 C CA . TYR A 1 198 ? 3.879 -17.598 5.339 1.00 60.79 203 TYR A CA 1
ATOM 1438 C C . TYR A 1 198 ? 3.256 -18.438 4.218 1.00 65.50 203 TYR A C 1
ATOM 1439 O O . TYR A 1 198 ? 3.878 -18.639 3.182 1.00 67.55 203 TYR A O 1
ATOM 1448 N N . SER A 1 199 ? 2.012 -18.874 4.445 1.00 68.01 204 SER A N 1
ATOM 1449 C CA . SER A 1 199 ? 1.252 -19.728 3.518 1.00 73.00 204 SER A CA 1
ATOM 1450 C C . SER A 1 199 ? 0.601 -19.033 2.298 1.00 76.06 204 SER A C 1
ATOM 1451 O O . SER A 1 199 ? 1.029 -19.243 1.165 1.00 78.39 204 SER A O 1
ATOM 1454 N N . GLY A 1 200 ? -0.446 -18.239 2.523 1.00 76.04 205 GLY A N 1
ATOM 1455 C CA . GLY A 1 200 ? -1.136 -17.553 1.423 1.00 77.40 205 GLY A CA 1
ATOM 1456 C C . GLY A 1 200 ? -2.429 -16.876 1.842 1.00 76.87 205 GLY A C 1
ATOM 1457 O O . GLY A 1 200 ? -2.468 -15.661 2.053 1.00 75.30 205 GLY A O 1
ATOM 1458 N N . PRO A 1 207 ? -6.966 0.385 2.864 1.00 56.70 212 PRO A N 1
ATOM 1459 C CA . PRO A 1 207 ? -7.100 1.547 1.981 1.00 55.30 212 PRO A CA 1
ATOM 1460 C C . PRO A 1 207 ? -7.221 2.853 2.773 1.00 51.89 212 PRO A C 1
ATOM 1461 O O . PRO A 1 207 ? -8.326 3.251 3.159 1.00 54.36 212 PRO A O 1
ATOM 1465 N N . LEU A 1 208 ? -6.093 3.518 2.990 1.00 47.34 213 LEU A N 1
ATOM 1466 C CA . LEU A 1 208 ? -6.064 4.758 3.756 1.00 43.31 213 LEU A CA 1
ATOM 1467 C C . LEU A 1 208 ? -6.176 5.970 2.826 1.00 41.15 213 LEU A C 1
ATOM 1468 O O . LEU A 1 208 ? -5.456 6.066 1.833 1.00 42.68 213 LEU A O 1
ATOM 1473 N N . THR A 1 209 ? -7.082 6.893 3.132 1.00 37.89 214 THR A N 1
ATOM 1474 C CA . THR A 1 209 ? -7.208 8.106 2.329 1.00 36.40 214 THR A CA 1
ATOM 1475 C C . THR A 1 209 ? -5.983 8.989 2.564 1.00 33.93 214 THR A C 1
ATOM 1476 O O . THR A 1 209 ? -5.291 8.835 3.549 1.00 32.97 214 THR A O 1
ATOM 1480 N N . PRO A 1 210 ? -5.707 9.912 1.640 1.00 33.04 215 PRO A N 1
ATOM 1481 C CA . PRO A 1 210 ? -4.597 10.800 1.870 1.00 31.97 215 PRO A CA 1
ATOM 1482 C C . PRO A 1 210 ? -4.754 11.649 3.159 1.00 28.74 215 PRO A C 1
ATOM 1483 O O . PRO A 1 210 ? -3.757 11.929 3.815 1.00 29.14 215 PRO A O 1
ATOM 1487 N N . ASP A 1 211 ? -5.987 12.063 3.493 1.00 29.89 216 ASP A N 1
ATOM 1488 C CA . ASP A 1 211 ? -6.154 12.845 4.726 1.00 29.33 216 ASP A CA 1
ATOM 1489 C C . ASP A 1 211 ? -5.925 11.980 5.980 1.00 28.72 216 ASP A C 1
ATOM 1490 O O . ASP A 1 211 ? -5.356 12.437 6.964 1.00 28.45 216 ASP A O 1
ATOM 1495 N N . LYS A 1 212 ? -6.345 10.712 5.952 1.00 28.72 217 LYS A N 1
ATOM 1496 C CA . LYS A 1 212 ? -6.039 9.839 7.087 1.00 28.75 217 LYS A CA 1
ATOM 1497 C C . LYS A 1 212 ? -4.539 9.650 7.203 1.00 26.40 217 LYS A C 1
ATOM 1498 O O . LYS A 1 212 ? -3.987 9.656 8.319 1.00 24.64 217 LYS A O 1
ATOM 1520 N N . LYS A 1 214 ? -2.237 11.745 6.465 1.00 25.44 219 LYS A N 1
ATOM 1521 C CA . LYS A 1 214 ? -1.686 12.955 7.095 1.00 25.15 219 LYS A CA 1
ATOM 1522 C C . LYS A 1 214 ? -1.831 12.885 8.636 1.00 24.43 219 LYS A C 1
ATOM 1523 O O . LYS A 1 214 ? -0.900 13.228 9.370 1.00 24.56 219 LYS A O 1
ATOM 1529 N N A GLN A 1 215 ? -2.982 12.409 9.105 0.50 24.61 220 GLN A N 1
ATOM 1530 N N B GLN A 1 215 ? -2.978 12.408 9.114 0.50 24.95 220 GLN A N 1
ATOM 1531 C CA A GLN A 1 215 ? -3.218 12.245 10.536 0.50 23.61 220 GLN A CA 1
ATOM 1532 C CA B GLN A 1 215 ? -3.203 12.264 10.552 0.50 24.25 220 GLN A CA 1
ATOM 1533 C C A GLN A 1 215 ? -2.266 11.200 11.154 0.50 22.37 220 GLN A C 1
ATOM 1534 C C B GLN A 1 215 ? -2.277 11.190 11.169 0.50 22.69 220 GLN A C 1
ATOM 1535 O O A GLN A 1 215 ? -1.731 11.393 12.254 0.50 22.10 220 GLN A O 1
ATOM 1536 O O B GLN A 1 215 ? -1.764 11.357 12.285 0.50 22.36 220 GLN A O 1
ATOM 1547 N N . ILE A 1 216 ? -2.047 10.105 10.431 1.00 22.38 221 ILE A N 1
ATOM 1548 C CA . ILE A 1 216 ? -1.133 9.043 10.885 1.00 21.37 221 ILE A CA 1
ATOM 1549 C C . ILE A 1 216 ? 0.296 9.596 10.983 1.00 20.84 221 ILE A C 1
ATOM 1550 O O . ILE A 1 216 ? 1.025 9.322 11.966 1.00 20.13 221 ILE A O 1
ATOM 1555 N N . GLU A 1 217 ? 0.691 10.361 9.960 1.00 20.79 222 GLU A N 1
ATOM 1556 C CA . GLU A 1 217 ? 2.025 10.983 9.930 1.00 20.95 222 GLU A CA 1
ATOM 1557 C C . GLU A 1 217 ? 2.196 11.916 11.125 1.00 21.54 222 GLU A C 1
ATOM 1558 O O . GLU A 1 217 ? 3.250 11.899 11.774 1.00 20.56 222 GLU A O 1
ATOM 1564 N N A ASN A 1 218 ? 1.177 12.728 11.403 0.50 22.04 223 ASN A N 1
ATOM 1565 N N B ASN A 1 218 ? 1.191 12.725 11.440 0.50 21.38 223 ASN A N 1
ATOM 1566 C CA A ASN A 1 218 ? 1.217 13.669 12.531 0.50 22.90 223 ASN A CA 1
ATOM 1567 C CA B ASN A 1 218 ? 1.324 13.638 12.581 0.50 21.66 223 ASN A CA 1
ATOM 1568 C C A ASN A 1 218 ? 1.425 12.929 13.864 0.50 21.41 223 ASN A C 1
ATOM 1569 C C 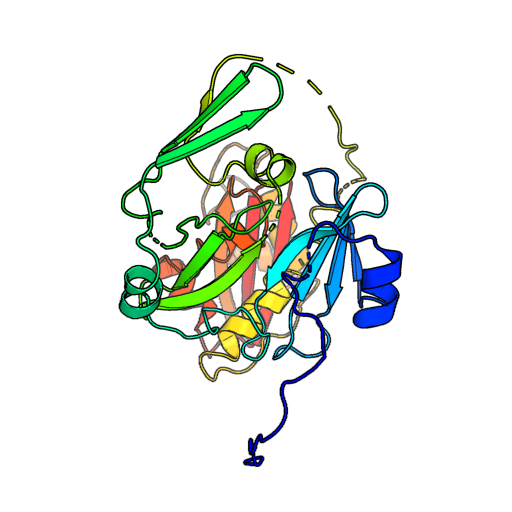B ASN A 1 218 ? 1.520 12.862 13.870 0.50 20.61 223 ASN A C 1
ATOM 1570 O O A ASN A 1 218 ? 2.135 13.410 14.753 0.50 21.36 223 ASN A O 1
ATOM 1571 O O B ASN A 1 218 ? 2.306 13.241 14.738 0.50 19.58 223 ASN A O 1
ATOM 1580 N N . GLY A 1 219 ? 0.807 11.751 14.004 1.00 20.09 224 GLY A N 1
ATOM 1581 C CA . GLY A 1 219 ? 0.961 10.919 15.203 1.00 20.43 224 GLY A CA 1
ATOM 1582 C C . GLY A 1 219 ? 2.387 10.414 15.307 1.00 19.98 224 GLY A C 1
ATOM 1583 O O . GLY A 1 219 ? 3.019 10.454 16.370 1.00 19.00 224 GLY A O 1
ATOM 1584 N N . ASN A 1 220 ? 2.908 9.897 14.203 1.00 19.03 225 ASN A N 1
ATOM 1585 C CA . ASN A 1 220 ? 4.282 9.434 14.189 1.00 18.13 225 ASN A CA 1
ATOM 1586 C C . ASN A 1 220 ? 5.259 10.557 14.546 1.00 18.72 225 ASN A C 1
ATOM 1587 O O . ASN A 1 220 ? 6.269 10.333 15.222 1.00 17.92 225 ASN A O 1
ATOM 1600 N N A GLN A 1 222 ? 4.707 13.339 16.481 0.50 19.04 227 GLN A N 1
ATOM 1601 N N B GLN A 1 222 ? 4.696 13.326 16.459 0.50 18.28 227 GLN A N 1
ATOM 1602 C CA A GLN A 1 222 ? 4.658 13.677 17.907 0.50 18.96 227 GLN A CA 1
ATOM 1603 C CA B GLN A 1 222 ? 4.577 13.661 17.877 0.50 17.50 227 GLN A CA 1
ATOM 1604 C C A GLN A 1 222 ? 5.201 12.542 18.772 0.50 19.29 227 GLN A C 1
ATOM 1605 C C B GLN A 1 222 ? 5.120 12.560 18.785 0.50 18.64 227 GLN A C 1
ATOM 1606 O O A GLN A 1 222 ? 5.893 12.775 19.747 0.50 18.55 227 GLN A O 1
ATOM 1607 O O B GLN A 1 222 ? 5.722 12.849 19.808 0.50 18.47 227 GLN A O 1
ATOM 1618 N N . GLN A 1 223 ? 4.920 11.307 18.412 1.00 17.82 228 GLN A N 1
ATOM 1619 C CA . GLN A 1 223 ? 5.481 10.162 19.181 1.00 17.61 228 GLN A CA 1
ATOM 1620 C C . GLN A 1 223 ? 7.008 10.198 19.113 1.00 16.65 228 GLN A C 1
ATOM 1621 O O . GLN A 1 223 ? 7.681 10.041 20.130 1.00 18.31 228 GLN A O 1
ATOM 1627 N N . ILE A 1 224 ? 7.578 10.402 17.925 1.00 16.74 229 ILE A N 1
ATOM 1628 C CA . ILE A 1 224 ? 9.030 10.478 17.843 1.00 15.99 229 ILE A CA 1
ATOM 1629 C C . ILE A 1 224 ? 9.532 11.610 18.732 1.00 16.45 229 ILE A C 1
ATOM 1630 O O . ILE A 1 224 ? 10.579 11.473 19.393 1.00 16.64 229 ILE A O 1
ATOM 1635 N N . PHE A 1 225 ? 8.907 12.770 18.677 1.00 16.66 230 PHE A N 1
ATOM 1636 C CA . PHE A 1 225 ? 9.309 13.887 19.532 1.00 16.89 230 PHE A CA 1
ATOM 1637 C C . PHE A 1 225 ? 9.333 13.558 21.019 1.00 17.11 230 PHE A C 1
ATOM 1638 O O . PHE A 1 225 ? 10.362 13.700 21.691 1.00 17.58 230 PHE A O 1
ATOM 1646 N N . ASP A 1 226 ? 8.219 13.082 21.529 1.00 18.25 231 ASP A N 1
ATOM 1647 C CA . ASP A 1 226 ? 8.150 12.757 22.951 1.00 18.90 231 ASP A CA 1
ATOM 1648 C C . ASP A 1 226 ? 9.130 11.647 23.337 1.00 18.86 231 ASP A C 1
ATOM 1649 O O . ASP A 1 226 ? 9.764 11.715 24.398 1.00 19.01 231 ASP A O 1
ATOM 1654 N N . LEU A 1 227 ? 9.252 10.615 22.498 1.00 18.44 232 LEU A N 1
ATOM 1655 C CA . LEU A 1 227 ? 10.104 9.491 22.830 1.00 17.12 232 LEU A CA 1
ATOM 1656 C C . LEU A 1 227 ? 11.574 9.895 22.719 1.00 16.97 232 LEU A C 1
ATOM 1657 O O . LEU A 1 227 ? 12.416 9.312 23.383 1.00 17.64 232 LEU A O 1
ATOM 1662 N N . THR A 1 228 ? 11.878 10.895 21.885 1.00 16.10 233 THR A N 1
ATOM 1663 C CA . THR A 1 228 ? 13.260 11.436 21.826 1.00 16.11 233 THR A CA 1
ATOM 1664 C C . THR A 1 228 ? 13.537 12.131 23.169 1.00 16.88 233 THR A C 1
ATOM 1665 O O . THR A 1 228 ? 14.642 12.007 23.676 1.00 17.36 233 THR A O 1
ATOM 1669 N N . ASN A 1 229 ? 12.575 12.857 23.722 1.00 17.50 234 ASN A N 1
ATOM 1670 C CA . ASN A 1 229 ? 12.776 13.512 25.005 1.00 17.99 234 ASN A CA 1
ATOM 1671 C C . ASN A 1 229 ? 12.922 12.485 26.148 1.00 19.58 234 ASN A C 1
ATOM 1672 O O . ASN A 1 229 ? 13.642 12.741 27.106 1.00 18.81 234 ASN A O 1
ATOM 1677 N N . ILE A 1 230 ? 12.283 11.321 26.039 1.00 18.07 235 ILE A N 1
ATOM 1678 C CA . ILE A 1 230 ? 12.511 10.234 27.005 1.00 17.78 235 ILE A CA 1
ATOM 1679 C C . ILE A 1 230 ? 13.971 9.768 26.940 1.00 18.17 235 ILE A C 1
ATOM 1680 O O . ILE A 1 230 ? 14.612 9.557 27.968 1.00 19.38 235 ILE A O 1
ATOM 1685 N N . ILE A 1 231 ? 14.504 9.631 25.724 1.00 16.96 236 ILE A N 1
ATOM 1686 C CA . ILE A 1 231 ? 15.898 9.319 25.570 1.00 18.46 236 ILE A CA 1
ATOM 1687 C C . ILE A 1 231 ? 16.764 10.419 26.198 1.00 18.90 236 ILE A C 1
ATOM 1688 O O . ILE A 1 231 ? 17.748 10.110 26.925 1.00 20.41 236 ILE A O 1
ATOM 1693 N N . ARG A 1 232 ? 16.467 11.678 25.906 1.00 19.24 237 ARG A N 1
ATOM 1694 C CA . ARG A 1 232 ? 17.260 12.811 26.465 1.00 19.90 237 ARG A CA 1
ATOM 1695 C C . ARG A 1 232 ? 17.267 12.712 28.004 1.00 20.40 237 ARG A C 1
ATOM 1696 O O . ARG A 1 232 ? 18.323 12.789 28.654 1.00 21.12 237 ARG A O 1
ATOM 1704 N N . SER A 1 233 ? 16.104 12.521 28.600 1.00 20.38 238 SER A N 1
ATOM 1705 C CA . SER A 1 233 ? 15.996 12.419 30.050 1.00 21.20 238 SER A CA 1
ATOM 1706 C C . SER A 1 233 ? 16.823 11.259 30.619 1.00 20.37 238 SER A C 1
ATOM 1707 O O . SER A 1 233 ? 17.507 11.414 31.626 1.00 22.33 238 SER A O 1
ATOM 1710 N N A ARG A 1 234 ? 16.748 10.109 29.953 0.50 19.73 239 ARG A N 1
ATOM 1711 N N B ARG A 1 234 ? 16.756 10.081 29.989 0.50 20.17 239 ARG A N 1
ATOM 1712 C CA A ARG A 1 234 ? 17.478 8.911 30.350 0.50 20.00 239 ARG A CA 1
ATOM 1713 C CA B ARG A 1 234 ? 17.519 8.913 30.474 0.50 20.87 239 ARG A CA 1
ATOM 1714 C C A ARG A 1 234 ? 18.995 9.190 30.435 0.50 20.95 239 ARG A C 1
ATOM 1715 C C B ARG A 1 234 ? 19.031 9.198 30.463 0.50 21.29 239 ARG A C 1
ATOM 1716 O O A ARG A 1 234 ? 19.697 8.678 31.323 0.50 23.38 239 ARG A O 1
ATOM 1717 O O B ARG A 1 234 ? 19.774 8.695 31.325 0.50 23.67 239 ARG A O 1
ATOM 1732 N N . HIS A 1 235 ? 19.467 9.995 29.477 1.00 20.67 240 HIS A N 1
ATOM 1733 C CA . HIS A 1 235 ? 20.900 10.378 29.321 1.00 21.50 240 HIS A CA 1
ATOM 1734 C C . HIS A 1 235 ? 21.256 11.705 29.994 1.00 23.80 240 HIS A C 1
ATOM 1735 O O . HIS A 1 235 ? 22.374 12.238 29.786 1.00 24.83 240 HIS A O 1
ATOM 1742 N N . ASN A 1 236 ? 20.377 12.198 30.859 1.00 24.23 241 ASN A N 1
ATOM 1743 C CA . ASN A 1 236 ? 20.670 13.404 31.661 1.00 25.54 241 ASN A CA 1
ATOM 1744 C C . ASN A 1 236 ? 20.992 14.620 30.819 1.00 25.89 241 ASN A C 1
ATOM 1745 O O . ASN A 1 236 ? 21.884 15.411 31.135 1.00 27.44 241 ASN A O 1
ATOM 1750 N N . LEU A 1 237 ? 20.238 14.772 29.752 1.00 24.32 242 LEU A N 1
ATOM 1751 C CA . LEU A 1 237 ? 20.374 15.880 28.817 1.00 23.73 242 LEU A CA 1
ATOM 1752 C C . LEU A 1 237 ? 19.148 16.768 28.889 1.00 24.91 242 LEU A C 1
ATOM 1753 O O . LEU A 1 237 ? 18.052 16.287 29.196 1.00 24.84 242 LEU A O 1
ATOM 1758 N N . PRO A 1 238 ? 19.302 18.052 28.542 1.00 25.85 243 PRO A N 1
ATOM 1759 C CA . PRO A 1 238 ? 18.138 18.896 28.526 1.00 26.21 243 PRO A CA 1
ATOM 1760 C C . PRO A 1 238 ? 17.176 18.454 27.437 1.00 24.00 243 PRO A C 1
ATOM 1761 O O . PRO A 1 238 ? 17.585 17.953 26.393 1.00 23.02 243 PRO A O 1
ATOM 1765 N N . LEU A 1 239 ? 15.893 18.676 27.671 1.00 23.72 244 LEU A N 1
ATOM 1766 C CA . LEU A 1 239 ? 14.889 18.304 26.716 1.00 23.80 244 LEU A CA 1
ATOM 1767 C C . LEU A 1 239 ? 14.910 19.264 25.533 1.00 22.92 244 LEU A C 1
ATOM 1768 O O . LEU A 1 239 ? 15.403 20.412 25.621 1.00 25.38 244 LEU A O 1
ATOM 1773 N N . LEU A 1 240 ? 14.430 18.769 24.411 1.00 20.59 245 LEU A N 1
ATOM 1774 C CA . LEU A 1 240 ? 14.337 19.555 23.196 1.00 21.11 245 LEU A CA 1
ATOM 1775 C C . LEU A 1 240 ? 12.932 20.145 23.066 1.00 22.29 245 LEU A C 1
ATOM 1776 O O . LEU A 1 240 ? 11.907 19.518 23.425 1.00 23.39 245 LEU A O 1
ATOM 1781 N N . ALA A 1 241 ? 12.880 21.385 22.605 1.00 22.26 246 ALA A N 1
ATOM 1782 C CA . ALA A 1 241 ? 11.627 22.098 22.335 1.00 22.70 246 ALA A CA 1
ATOM 1783 C C . ALA A 1 241 ? 11.174 21.851 20.928 1.00 24.01 246 ALA A C 1
ATOM 1784 O O . ALA A 1 241 ? 11.964 21.871 20.026 1.00 23.54 246 ALA A O 1
ATOM 1786 N N . TRP A 1 242 ? 9.870 21.644 20.727 1.00 21.58 247 TRP A N 1
ATOM 1787 C CA . TRP A 1 242 ? 9.302 21.463 19.408 1.00 23.55 247 TRP A CA 1
ATOM 1788 C C . TRP A 1 242 ? 9.411 22.734 18.605 1.00 23.05 247 TRP A C 1
ATOM 1789 O O . TRP A 1 242 ? 9.122 23.841 19.118 1.00 26.25 247 TRP A O 1
ATOM 1800 N N . ASP A 1 243 ? 9.831 22.590 17.343 1.00 23.96 248 ASP A N 1
ATOM 1801 C CA . ASP A 1 243 ? 9.869 23.749 16.465 1.00 25.27 248 ASP A CA 1
ATOM 1802 C C . ASP A 1 243 ? 9.061 23.445 15.213 1.00 25.14 248 ASP A C 1
ATOM 1803 O O . ASP A 1 243 ? 9.453 22.613 14.370 1.00 24.26 248 ASP A O 1
ATOM 1808 N N . GLN A 1 244 ? 7.926 24.121 15.093 1.00 26.70 249 GLN A N 1
ATOM 1809 C CA . GLN A 1 244 ? 7.033 23.818 13.973 1.00 27.03 249 GLN A CA 1
ATOM 1810 C C . GLN A 1 244 ? 7.616 24.151 12.589 1.00 27.01 249 GLN A C 1
ATOM 1811 O O . GLN A 1 244 ? 7.439 23.395 11.651 1.00 26.41 249 GLN A O 1
ATOM 1817 N N A GLN A 1 245 ? 8.291 25.291 12.467 0.50 27.83 250 GLN A N 1
ATOM 1818 N N B GLN A 1 245 ? 8.281 25.305 12.459 0.50 27.77 250 GLN A N 1
ATOM 1819 C CA A GLN A 1 245 ? 8.862 25.674 11.178 0.50 28.93 250 GLN A CA 1
ATOM 1820 C CA B GLN A 1 245 ? 8.917 25.665 11.182 0.50 28.71 250 GLN A CA 1
ATOM 1821 C C A GLN A 1 245 ? 9.926 24.653 10.725 0.50 26.72 250 GLN A C 1
ATOM 1822 C C B GLN A 1 245 ? 9.887 24.587 10.728 0.50 26.62 250 GLN A C 1
ATOM 1823 O O A GLN A 1 245 ? 10.028 24.344 9.543 0.50 27.83 250 GLN A O 1
ATOM 1824 O O B GLN A 1 245 ? 9.903 24.185 9.565 0.50 27.13 250 GLN A O 1
ATOM 1835 N N . THR A 1 246 ? 10.667 24.077 11.679 1.00 25.54 251 THR A N 1
ATOM 1836 C CA . THR A 1 246 ? 11.647 23.031 11.396 1.00 24.05 251 THR A CA 1
ATOM 1837 C C . THR A 1 246 ? 10.938 21.714 11.003 1.00 22.82 251 THR A C 1
ATOM 1838 O O . THR A 1 246 ? 11.377 21.012 10.080 1.00 22.94 251 THR A O 1
ATOM 1842 N N . ALA A 1 247 ? 9.840 21.391 11.706 1.00 23.05 252 ALA A N 1
ATOM 1843 C CA . ALA A 1 247 ? 9.056 20.223 11.387 1.00 22.05 252 ALA A CA 1
ATOM 1844 C C . ALA A 1 247 ? 8.532 20.289 9.948 1.00 22.78 252 ALA A C 1
ATOM 1845 O O . ALA A 1 247 ? 8.569 19.273 9.216 1.00 23.21 252 ALA A O 1
ATOM 1847 N N . ASP A 1 248 ? 8.067 21.472 9.523 1.00 24.91 253 ASP A N 1
ATOM 1848 C CA . ASP A 1 248 ? 7.601 21.647 8.132 1.00 25.47 253 ASP A CA 1
ATOM 1849 C C . ASP A 1 248 ? 8.716 21.368 7.124 1.00 24.45 253 ASP A C 1
ATOM 1850 O O . ASP A 1 248 ? 8.482 20.736 6.065 1.00 25.71 253 ASP A O 1
ATOM 1855 N N . VAL A 1 249 ? 9.935 21.804 7.442 1.00 23.69 254 VAL A N 1
ATOM 1856 C CA . VAL A 1 249 ? 11.107 21.498 6.595 1.00 24.04 254 VAL A CA 1
ATOM 1857 C C . VAL A 1 249 ? 11.348 19.988 6.538 1.00 22.59 254 VAL A C 1
ATOM 1858 O O . VAL A 1 249 ? 11.528 19.430 5.449 1.00 24.22 254 VAL A O 1
ATOM 1862 N N . ALA A 1 250 ? 11.307 19.324 7.689 1.00 20.75 255 ALA A N 1
ATOM 1863 C CA . ALA A 1 250 ? 11.496 17.884 7.766 1.00 19.96 255 ALA A CA 1
ATOM 1864 C C . ALA A 1 250 ? 10.439 17.109 6.953 1.00 21.29 255 ALA A C 1
ATOM 1865 O O . ALA A 1 250 ? 10.782 16.141 6.282 1.00 21.32 255 ALA A O 1
ATOM 1867 N N . ILE A 1 251 ? 9.176 17.529 7.009 1.00 21.78 256 ILE A N 1
ATOM 1868 C CA . ILE A 1 251 ? 8.110 16.900 6.225 1.00 22.48 256 ILE A CA 1
ATOM 1869 C C . ILE A 1 251 ? 8.433 17.001 4.725 1.00 22.45 256 ILE A C 1
ATOM 1870 O O . ILE A 1 251 ? 8.298 16.041 3.965 1.00 23.37 256 ILE A O 1
ATOM 1875 N N . GLY A 1 252 ? 8.865 18.189 4.305 1.00 23.29 257 GLY A N 1
ATOM 1876 C CA . GLY A 1 252 ? 9.247 18.379 2.901 1.00 24.21 257 GLY A CA 1
ATOM 1877 C C . GLY A 1 252 ? 10.363 17.451 2.448 1.00 23.65 257 GLY A C 1
ATOM 1878 O O . GLY A 1 252 ? 10.354 16.940 1.329 1.00 24.08 257 GLY A O 1
ATOM 1879 N N . HIS A 1 253 ? 11.334 17.207 3.316 1.00 22.29 258 HIS A N 1
ATOM 1880 C CA . HIS A 1 253 ? 12.426 16.296 2.981 1.00 22.15 258 HIS A CA 1
ATOM 1881 C C . HIS A 1 253 ? 11.937 14.858 2.868 1.00 21.38 258 HIS A C 1
ATOM 1882 O O . HIS A 1 253 ? 12.324 14.118 1.945 1.00 22.08 258 HIS A O 1
ATOM 1889 N N . SER A 1 254 ? 11.136 14.429 3.837 1.00 21.09 259 SER A N 1
ATOM 1890 C CA . SER A 1 254 ? 10.580 13.079 3.783 1.00 21.16 259 SER A CA 1
ATOM 1891 C C . SER A 1 254 ? 9.791 12.845 2.483 1.00 22.48 259 SER A C 1
ATOM 1892 O O . SER A 1 254 ? 9.915 11.798 1.829 1.00 22.65 259 SER A O 1
ATOM 1895 N N . LYS A 1 255 ? 8.995 13.844 2.091 1.00 23.31 260 LYS A N 1
ATOM 1896 C CA . LYS A 1 255 ? 8.196 13.769 0.866 1.00 24.63 260 LYS A CA 1
ATOM 1897 C C . LYS A 1 255 ? 9.092 13.727 -0.378 1.00 25.43 260 LYS A C 1
ATOM 1898 O O . LYS A 1 255 ? 8.836 12.961 -1.316 1.00 25.49 260 LYS A O 1
ATOM 1904 N N . ASP A 1 256 ? 10.144 14.536 -0.385 1.00 24.77 261 ASP A N 1
ATOM 1905 C CA . ASP A 1 256 ? 11.088 14.575 -1.521 1.00 24.65 261 ASP A CA 1
ATOM 1906 C C . ASP A 1 256 ? 11.757 13.205 -1.705 1.00 25.12 261 ASP A C 1
ATOM 1907 O O . ASP A 1 256 ? 11.849 12.670 -2.812 1.00 25.85 261 ASP A O 1
ATOM 1920 N N . LYS A 1 258 ? 10.620 10.220 -0.785 1.00 25.38 263 LYS A N 1
ATOM 1921 C CA . LYS A 1 258 ? 9.605 9.257 -1.237 1.00 26.57 263 LYS A CA 1
ATOM 1922 C C . LYS A 1 258 ? 9.308 9.489 -2.705 1.00 26.51 263 LYS A C 1
ATOM 1923 O O . LYS A 1 258 ? 9.360 8.562 -3.534 1.00 28.53 263 LYS A O 1
ATOM 1929 N N . ASP A 1 259 ? 9.024 10.739 -3.049 1.00 26.63 264 ASP A N 1
ATOM 1930 C CA . ASP A 1 259 ? 8.619 11.070 -4.431 1.00 28.15 264 ASP A CA 1
ATOM 1931 C C . ASP A 1 259 ? 9.730 10.848 -5.469 1.00 28.35 264 ASP A C 1
ATOM 1932 O O . ASP A 1 259 ? 9.474 10.345 -6.579 1.00 30.37 264 ASP A O 1
ATOM 1937 N N . ASN A 1 260 ? 10.965 11.181 -5.104 1.00 26.81 265 ASN A N 1
ATOM 1938 C CA . ASN A 1 260 ? 12.099 11.112 -6.019 1.00 26.93 265 ASN A CA 1
ATOM 1939 C C . ASN A 1 260 ? 13.049 9.947 -5.840 1.00 26.59 265 ASN A C 1
ATOM 1940 O O . ASN A 1 260 ? 14.144 9.924 -6.407 1.00 27.98 265 ASN A O 1
ATOM 1945 N N . ASN A 1 261 ? 12.605 8.942 -5.079 1.00 26.83 266 ASN A N 1
ATOM 1946 C CA . ASN A 1 261 ? 13.323 7.667 -5.040 1.00 25.41 266 ASN A CA 1
ATOM 1947 C C . ASN A 1 261 ? 14.798 7.737 -4.705 1.00 26.86 266 ASN A C 1
ATOM 1948 O O . ASN A 1 261 ? 15.640 7.154 -5.386 1.00 28.89 266 ASN A O 1
ATOM 1953 N N . TYR A 1 262 ? 15.077 8.476 -3.624 1.00 26.74 267 TYR A N 1
ATOM 1954 C CA . TYR A 1 262 ? 16.437 8.543 -3.084 1.00 26.98 267 TYR A CA 1
ATOM 1955 C C . TYR A 1 262 ? 16.354 8.576 -1.555 1.00 24.95 267 TYR A C 1
ATOM 1956 O O . TYR A 1 262 ? 15.300 8.775 -0.965 1.00 25.39 267 TYR A O 1
ATOM 1965 N N . PHE A 1 263 ? 17.492 8.328 -0.930 1.00 25.62 268 PHE A N 1
ATOM 1966 C CA . PHE A 1 263 ? 17.584 8.346 0.517 1.00 23.80 268 PHE A CA 1
ATOM 1967 C C . PHE A 1 263 ? 18.948 8.927 0.826 1.00 23.91 268 PHE A C 1
ATOM 1968 O O . PHE A 1 263 ? 19.975 8.256 0.669 1.00 25.78 268 PHE A O 1
ATOM 1976 N N . SER A 1 264 ? 18.951 10.195 1.242 1.00 23.64 269 SER A N 1
ATOM 1977 C CA . SER A 1 264 ? 20.187 10.930 1.513 1.00 24.43 269 SER A CA 1
ATOM 1978 C C . SER A 1 264 ? 19.880 12.195 2.278 1.00 25.25 269 SER A C 1
ATOM 1979 O O . SER A 1 264 ? 18.772 12.690 2.253 1.00 23.52 269 SER A O 1
ATOM 1982 N N . HIS A 1 265 ? 20.900 12.719 2.931 1.00 24.96 270 HIS A N 1
ATOM 1983 C CA . HIS A 1 265 ? 20.815 14.044 3.542 1.00 24.35 270 HIS A CA 1
ATOM 1984 C C . HIS A 1 265 ? 20.770 15.147 2.485 1.00 26.35 270 HIS A C 1
ATOM 1985 O O . HIS A 1 265 ? 20.331 16.270 2.742 1.00 26.96 270 HIS A O 1
ATOM 1992 N N . ASP A 1 266 ? 21.310 14.859 1.301 1.00 27.18 271 ASP A N 1
ATOM 1993 C CA . ASP A 1 266 ? 21.358 15.836 0.228 1.00 29.25 271 ASP A CA 1
ATOM 1994 C C . ASP A 1 266 ? 20.284 15.547 -0.807 1.00 27.43 271 ASP A C 1
ATOM 1995 O O . ASP A 1 266 ? 20.236 14.440 -1.359 1.00 28.28 271 ASP A O 1
ATOM 2000 N N . SER A 1 267 ? 19.448 16.540 -1.075 1.00 26.35 272 SER A N 1
ATOM 2001 C CA . SER A 1 267 ? 18.425 16.451 -2.117 1.00 27.29 272 SER A CA 1
ATOM 2002 C C . SER A 1 267 ? 19.027 16.801 -3.471 1.00 28.43 272 SER A C 1
ATOM 2003 O O . SER A 1 267 ? 19.578 17.888 -3.622 1.00 29.98 272 SER A O 1
ATOM 2006 N N . PRO A 1 268 ? 18.856 15.933 -4.488 1.00 28.71 273 PRO A N 1
ATOM 2007 C CA . PRO A 1 268 ? 19.399 16.245 -5.799 1.00 31.12 273 PRO A CA 1
ATOM 2008 C C . PRO A 1 268 ? 18.893 17.593 -6.323 1.00 32.53 273 PRO A C 1
ATOM 2009 O O . PRO A 1 268 ? 19.632 18.284 -7.048 1.00 36.66 273 PRO A O 1
ATOM 2013 N N . THR A 1 269 ? 17.657 17.971 -5.986 1.00 32.06 274 THR A N 1
ATOM 2014 C CA . THR A 1 269 ? 17.082 19.240 -6.488 1.00 33.70 274 THR A CA 1
ATOM 2015 C C . THR A 1 269 ? 16.947 20.386 -5.469 1.00 33.33 274 THR A C 1
ATOM 2016 O O . THR A 1 269 ? 16.925 21.565 -5.859 1.00 35.10 274 THR A O 1
ATOM 2020 N N . LEU A 1 270 ? 16.870 20.065 -4.183 1.00 31.78 275 LEU A N 1
ATOM 2021 C CA . LEU A 1 270 ? 16.634 21.074 -3.137 1.00 31.71 275 LEU A CA 1
ATOM 2022 C C . LEU A 1 270 ? 17.784 21.329 -2.161 1.00 31.66 275 LEU A C 1
ATOM 2023 O O . LEU A 1 270 ? 17.636 22.136 -1.226 1.00 32.13 275 LEU A O 1
ATOM 2028 N N . GLY A 1 271 ? 18.912 20.655 -2.363 1.00 30.15 276 GLY A N 1
ATOM 2029 C CA . GLY A 1 271 ? 20.134 20.907 -1.608 1.00 30.96 276 GLY A CA 1
ATOM 2030 C C . GLY A 1 271 ? 20.352 20.205 -0.279 1.00 28.39 276 GLY A C 1
ATOM 2031 O O . GLY A 1 271 ? 19.791 19.145 -0.018 1.00 27.76 276 GLY A O 1
ATOM 2032 N N . THR A 1 272 ? 21.205 20.807 0.549 1.00 28.27 277 THR A N 1
ATOM 2033 C CA . THR A 1 272 ? 21.628 20.306 1.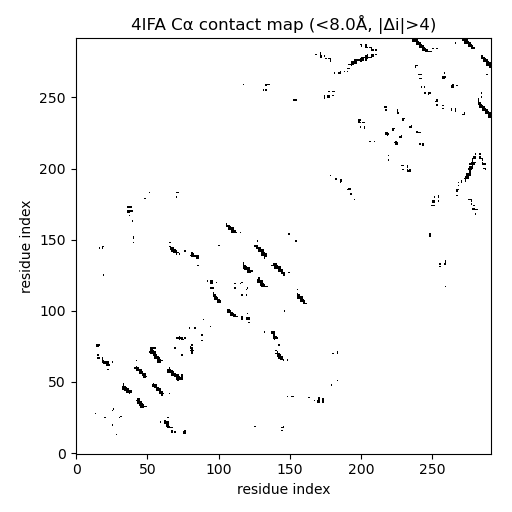825 1.00 27.72 277 THR A CA 1
ATOM 2034 C C . THR A 1 272 ? 20.619 20.638 2.903 1.00 25.76 277 THR A C 1
ATOM 2035 O O . THR A 1 272 ? 19.636 21.375 2.689 1.00 25.95 277 THR A O 1
ATOM 2039 N N . LEU A 1 273 ? 20.820 20.030 4.062 1.00 25.79 278 LEU A N 1
ATOM 2040 C CA . LEU A 1 273 ? 19.994 20.370 5.246 1.00 23.91 278 LEU A CA 1
ATOM 2041 C C . LEU A 1 273 ? 19.948 21.913 5.455 1.00 26.01 278 LEU A C 1
ATOM 2042 O O . LEU A 1 273 ? 18.898 22.513 5.632 1.00 26.00 278 LEU A O 1
ATOM 2047 N N . GLY A 1 274 ? 21.112 22.539 5.411 1.00 26.77 279 GLY A N 1
ATOM 2048 C CA . GLY A 1 274 ? 21.189 23.994 5.563 1.00 28.87 279 GLY A CA 1
ATOM 2049 C C . GLY A 1 274 ? 20.340 24.744 4.539 1.00 28.51 279 GLY A C 1
ATOM 2050 O O . GLY A 1 274 ? 19.624 25.701 4.877 1.00 29.32 279 GLY A O 1
ATOM 2051 N N . ASP A 1 275 ? 20.432 24.340 3.271 1.00 29.06 280 ASP A N 1
ATOM 2052 C CA . ASP A 1 275 ? 19.611 24.969 2.229 1.00 29.36 280 ASP A CA 1
ATOM 2053 C C . ASP A 1 275 ? 18.118 24.840 2.544 1.00 28.72 280 ASP A C 1
ATOM 2054 O O . ASP A 1 275 ? 17.350 25.772 2.382 1.00 30.39 280 ASP A O 1
ATOM 2059 N N . ARG A 1 276 ? 17.702 23.642 2.977 1.00 26.68 281 ARG A N 1
ATOM 2060 C CA . ARG A 1 276 ? 16.302 23.415 3.263 1.00 26.61 281 ARG A CA 1
ATOM 2061 C C . ARG A 1 276 ? 15.778 24.277 4.433 1.00 26.07 281 ARG A C 1
ATOM 2062 O O . ARG A 1 276 ? 14.639 24.798 4.411 1.00 27.49 281 ARG A O 1
ATOM 2070 N N . LEU A 1 277 ? 16.558 24.317 5.505 1.00 27.22 282 LEU A N 1
ATOM 2071 C CA . LEU A 1 277 ? 16.162 25.088 6.706 1.00 27.41 282 LEU A CA 1
ATOM 2072 C C . LEU A 1 277 ? 16.046 26.580 6.373 1.00 29.22 282 LEU A C 1
ATOM 2073 O O . LEU A 1 277 ? 15.062 27.232 6.735 1.00 30.35 282 LEU A O 1
ATOM 2078 N N . GLN A 1 278 ? 17.032 27.096 5.663 1.00 29.84 283 GLN A N 1
ATOM 2079 C CA . GLN A 1 278 ? 16.997 28.471 5.183 1.00 32.18 283 GLN A CA 1
ATOM 2080 C C . GLN A 1 278 ? 15.728 28.733 4.342 1.00 32.62 283 GLN A C 1
ATOM 2081 O O . GLN A 1 278 ? 15.077 29.775 4.476 1.00 35.18 283 GLN A O 1
ATOM 2087 N N . ARG A 1 279 ? 15.410 27.818 3.420 1.00 31.95 284 ARG A N 1
ATOM 2088 C CA . ARG A 1 279 ? 14.212 27.958 2.591 1.00 32.65 284 ARG A CA 1
ATOM 2089 C C . ARG A 1 279 ? 12.917 28.000 3.413 1.00 33.32 284 ARG A C 1
ATOM 2090 O O . ARG A 1 279 ? 11.965 28.695 3.042 1.00 34.77 284 ARG A O 1
ATOM 2098 N N . GLY A 1 280 ? 12.902 27.272 4.537 1.00 31.21 285 GLY A N 1
ATOM 2099 C CA . GLY A 1 280 ? 11.751 27.225 5.444 1.00 32.34 285 GLY A CA 1
ATOM 2100 C C . GLY A 1 280 ? 11.748 28.332 6.487 1.00 33.64 285 GLY A C 1
ATOM 2101 O O . GLY A 1 280 ? 10.934 28.305 7.398 1.00 35.28 285 GLY A O 1
ATOM 2102 N N . LYS A 1 281 ? 12.656 29.287 6.337 1.00 35.15 286 LYS A N 1
ATOM 2103 C CA . LYS A 1 281 ? 12.792 30.456 7.215 1.00 36.45 286 LYS A CA 1
ATOM 2104 C C . LYS A 1 281 ? 13.287 30.133 8.627 1.00 35.45 286 LYS A C 1
ATOM 2105 O O . LYS A 1 281 ? 13.041 30.899 9.576 1.00 36.40 286 LYS A O 1
ATOM 2111 N N . VAL A 1 282 ? 14.027 29.038 8.759 1.00 32.17 287 VAL A N 1
ATOM 2112 C CA . VAL A 1 282 ? 14.575 28.643 10.053 1.00 31.45 287 VAL A CA 1
ATOM 2113 C C . VAL A 1 282 ? 16.015 29.130 10.222 1.00 32.51 287 VAL A C 1
ATOM 2114 O O . VAL A 1 282 ? 16.925 28.668 9.525 1.00 34.75 287 VAL A O 1
ATOM 2118 N N . GLY A 1 283 ? 16.227 30.008 11.198 1.00 34.37 288 GLY A N 1
ATOM 2119 C CA . GLY A 1 283 ? 17.567 30.454 11.548 1.00 34.93 288 GLY A CA 1
ATOM 2120 C C . GLY A 1 283 ? 18.089 29.508 12.610 1.00 33.31 288 GLY A C 1
ATOM 2121 O O . GLY A 1 283 ? 17.321 28.998 13.414 1.00 34.99 288 GLY A O 1
ATOM 2122 N N . PHE A 1 284 ? 19.380 29.230 12.601 1.00 31.13 289 PHE A N 1
ATOM 2123 C CA . PHE A 1 284 ? 19.926 28.307 13.581 1.00 30.11 289 PHE A CA 1
ATOM 2124 C C . PHE A 1 284 ? 21.427 28.531 13.738 1.00 30.35 289 PHE A C 1
ATOM 2125 O O . PHE A 1 284 ? 22.096 28.985 12.810 1.00 31.35 289 PHE A O 1
ATOM 2133 N N . GLN A 1 285 ? 21.927 28.198 14.929 1.00 28.46 290 GLN A N 1
ATOM 2134 C CA . GLN A 1 285 ? 23.342 28.232 15.248 1.00 29.15 290 GLN A CA 1
ATOM 2135 C C . GLN A 1 285 ? 23.981 26.932 14.821 1.00 28.64 290 GLN A C 1
ATOM 2136 O O . GLN A 1 285 ? 25.147 26.891 14.480 1.00 31.09 290 GLN A O 1
ATOM 2142 N N . LEU A 1 286 ? 23.195 25.857 14.823 1.00 28.00 291 LEU A N 1
ATOM 2143 C CA . LEU A 1 286 ? 23.666 24.506 14.484 1.00 27.31 291 LEU A CA 1
ATOM 2144 C C . LEU A 1 286 ? 22.461 23.641 14.115 1.00 25.81 291 LEU A C 1
ATOM 2145 O O . LEU A 1 286 ? 21.356 23.854 14.649 1.00 24.22 291 LEU A O 1
ATOM 2150 N N . ALA A 1 287 ? 22.672 22.653 13.238 1.00 25.05 292 ALA A N 1
ATOM 2151 C CA . ALA A 1 287 ? 21.617 21.749 12.799 1.00 23.77 292 ALA A CA 1
ATOM 2152 C C . ALA A 1 287 ? 22.162 20.341 12.603 1.00 23.71 292 ALA A C 1
ATOM 2153 O O . ALA A 1 287 ? 23.360 20.142 12.347 1.00 27.00 292 ALA A O 1
ATOM 2155 N N . GLY A 1 288 ? 21.271 19.382 12.742 1.00 22.11 293 GLY A N 1
ATOM 2156 C CA . GLY A 1 288 ? 21.578 17.966 12.486 1.00 21.09 293 GLY A CA 1
ATOM 2157 C C . GLY A 1 288 ? 20.341 17.255 11.984 1.00 21.31 293 GLY A C 1
ATOM 2158 O O . GLY A 1 288 ? 19.235 17.723 12.177 1.00 20.69 293 GLY A O 1
ATOM 2159 N N . GLU A 1 289 ? 20.540 16.115 11.326 1.00 20.37 294 GLU A N 1
ATOM 2160 C CA . GLU A 1 289 ? 19.421 15.364 10.760 1.00 19.21 294 GLU A CA 1
ATOM 2161 C C . GLU A 1 289 ? 19.570 13.866 10.909 1.00 19.27 294 GLU A C 1
ATOM 2162 O O . GLU A 1 289 ? 20.642 13.341 10.668 1.00 20.16 294 GLU A O 1
ATOM 2168 N N . ASN A 1 290 ? 18.457 13.204 11.260 1.00 18.17 295 ASN A N 1
ATOM 2169 C CA . ASN A 1 290 ? 18.367 11.759 11.174 1.00 18.52 295 ASN A CA 1
ATOM 2170 C C . ASN A 1 290 ? 17.238 11.435 10.190 1.00 18.55 295 ASN A C 1
ATOM 2171 O O . ASN A 1 290 ? 16.160 11.992 10.291 1.00 18.02 295 ASN A O 1
ATOM 2176 N N . ILE A 1 291 ? 17.494 10.488 9.297 1.00 18.22 296 ILE A N 1
ATOM 2177 C CA . ILE A 1 291 ? 16.517 10.003 8.329 1.00 18.00 296 ILE A CA 1
ATOM 2178 C C . ILE A 1 291 ? 16.353 8.488 8.452 1.00 17.57 296 ILE A C 1
ATOM 2179 O O . ILE A 1 291 ? 17.272 7.764 8.836 1.00 18.87 296 ILE A O 1
ATOM 2184 N N . ALA A 1 292 ? 15.126 8.028 8.176 1.00 18.46 297 ALA A N 1
ATOM 2185 C CA . ALA A 1 292 ? 14.782 6.610 8.186 1.00 18.51 297 ALA A CA 1
ATOM 2186 C C . ALA A 1 292 ? 13.692 6.343 7.181 1.00 19.87 297 ALA A C 1
ATOM 2187 O O . ALA A 1 292 ? 12.867 7.204 6.896 1.00 19.28 297 ALA A O 1
ATOM 2189 N N . ALA A 1 293 ? 13.694 5.140 6.635 1.00 19.63 298 ALA A N 1
ATOM 2190 C CA . ALA A 1 293 ? 12.649 4.731 5.707 1.00 21.02 298 ALA A CA 1
ATOM 2191 C C . ALA A 1 293 ? 12.248 3.271 5.900 1.00 21.18 298 ALA A C 1
ATOM 2192 O O . ALA A 1 293 ? 13.073 2.392 6.088 1.00 21.84 298 ALA A O 1
ATOM 2194 N N . GLN A 1 294 ? 10.940 3.053 5.811 1.00 21.24 299 GLN A N 1
ATOM 2195 C CA . GLN A 1 294 ? 10.308 1.726 5.778 1.00 22.16 299 GLN A CA 1
ATOM 2196 C C . GLN A 1 294 ? 10.009 1.047 7.099 1.00 21.21 299 GLN A C 1
ATOM 2197 O O . GLN A 1 294 ? 9.311 0.035 7.128 1.00 23.78 299 GLN A O 1
ATOM 2203 N N . HIS A 1 295 ? 10.496 1.623 8.197 1.00 20.42 300 HIS A N 1
ATOM 2204 C CA . HIS A 1 295 ? 10.134 1.117 9.522 1.00 19.33 300 HIS A CA 1
ATOM 2205 C C . HIS A 1 295 ? 8.601 1.160 9.640 1.00 18.93 300 HIS A C 1
ATOM 2206 O O . HIS A 1 295 ? 7.956 2.062 9.082 1.00 20.65 300 HIS A O 1
ATOM 2213 N N . SER A 1 296 ? 8.036 0.258 10.438 1.00 20.72 301 SER A N 1
ATOM 2214 C CA . SER A 1 296 ? 6.570 0.174 10.561 1.00 22.28 301 SER A CA 1
ATOM 2215 C C . SER A 1 296 ? 5.903 1.418 11.079 1.00 21.75 301 SER A C 1
ATOM 2216 O O . SER A 1 296 ? 4.816 1.758 10.630 1.00 22.97 301 SER A O 1
ATOM 2219 N N . ASP A 1 297 ? 6.533 2.075 12.045 1.00 19.96 302 ASP A N 1
ATOM 2220 C CA . ASP A 1 297 ? 6.022 3.279 12.655 1.00 19.11 302 ASP A CA 1
ATOM 2221 C C . ASP A 1 297 ? 7.128 4.095 13.292 1.00 18.22 302 ASP A C 1
ATOM 2222 O O . ASP A 1 297 ? 8.300 3.727 13.206 1.00 18.62 302 ASP A O 1
ATOM 2227 N N . GLY A 1 298 ? 6.768 5.222 13.900 1.00 18.41 303 GLY A N 1
ATOM 2228 C CA . GLY A 1 298 ? 7.746 6.131 14.488 1.00 18.12 303 GLY A CA 1
ATOM 2229 C C . GLY A 1 298 ? 8.532 5.508 15.606 1.00 17.27 303 GLY A C 1
ATOM 2230 O O . GLY A 1 298 ? 9.748 5.761 15.725 1.00 17.58 303 GLY A O 1
ATOM 2231 N N . VAL A 1 299 ? 7.875 4.735 16.464 1.00 18.25 304 VAL A N 1
ATOM 2232 C CA . VAL A 1 299 ? 8.529 3.989 17.542 1.00 19.30 304 VAL A CA 1
ATOM 2233 C C . VAL A 1 299 ? 9.649 3.134 16.970 1.00 18.59 304 VAL A C 1
ATOM 2234 O O . VAL A 1 299 ? 10.782 3.163 17.464 1.00 18.63 304 VAL A O 1
ATOM 2238 N N . ALA A 1 300 ? 9.374 2.398 15.891 1.00 18.45 305 ALA A N 1
ATOM 2239 C CA . ALA A 1 300 ? 10.377 1.544 15.278 1.00 18.71 305 ALA A CA 1
ATOM 2240 C C . ALA A 1 300 ? 11.508 2.335 14.655 1.00 17.13 305 ALA A C 1
ATOM 2241 O O . ALA A 1 300 ? 12.711 1.991 14.812 1.00 18.90 305 ALA A O 1
ATOM 2243 N N . ALA A 1 301 ? 11.187 3.431 13.975 1.00 17.59 306 ALA A N 1
ATOM 2244 C CA . ALA A 1 301 ? 12.246 4.276 13.390 1.00 16.89 306 ALA A CA 1
ATOM 2245 C C . ALA A 1 301 ? 13.170 4.820 14.443 1.00 16.40 306 ALA A C 1
ATOM 2246 O O . ALA A 1 301 ? 14.392 4.786 14.282 1.00 17.48 306 ALA A O 1
ATOM 2248 N N . LEU A 1 302 ? 12.619 5.332 15.529 1.00 17.57 307 LEU A N 1
ATOM 2249 C CA . LEU A 1 302 ? 13.448 5.919 16.592 1.00 16.17 307 LEU A CA 1
ATOM 2250 C C . LEU A 1 302 ? 14.385 4.853 17.226 1.00 16.68 307 LEU A C 1
ATOM 2251 O O . LEU A 1 302 ? 15.560 5.142 17.570 1.00 17.33 307 LEU A O 1
ATOM 2256 N N A GLN A 1 303 ? 13.902 3.622 17.386 0.50 16.66 308 GLN A N 1
ATOM 2257 N N B GLN A 1 303 ? 13.877 3.637 17.391 0.50 17.54 308 GLN A N 1
ATOM 2258 C CA A GLN A 1 303 ? 14.734 2.558 17.945 0.50 17.27 308 GLN A CA 1
ATOM 2259 C CA B GLN A 1 303 ? 14.661 2.537 17.925 0.50 18.71 308 GLN A CA 1
ATOM 2260 C C A GLN A 1 303 ? 15.861 2.196 16.981 0.50 17.48 308 GLN A C 1
ATOM 2261 C C B GLN A 1 303 ? 15.856 2.275 16.993 0.50 18.32 308 GLN A C 1
ATOM 2262 O O A GLN A 1 303 ? 16.943 1.785 17.407 0.50 18.02 308 GLN A O 1
ATOM 2263 O O B GLN A 1 303 ? 16.987 2.069 17.455 0.50 19.21 308 GLN A O 1
ATOM 2274 N N . GLY A 1 304 ? 15.617 2.352 15.684 1.00 18.16 309 GLY A N 1
ATOM 2275 C CA . GLY A 1 304 ? 16.673 2.169 14.685 1.00 19.12 309 GLY A CA 1
ATOM 2276 C C . GLY A 1 304 ? 17.725 3.256 14.843 1.00 18.34 309 GLY A C 1
ATOM 2277 O O . GLY A 1 304 ? 18.950 2.988 14.806 1.00 19.89 309 GLY A O 1
ATOM 2278 N N . TRP A 1 305 ? 17.304 4.500 15.052 1.00 18.27 310 TRP A N 1
ATOM 2279 C CA . TRP A 1 305 ? 18.246 5.606 15.256 1.00 18.23 310 TRP A CA 1
ATOM 2280 C C . TRP A 1 305 ? 19.069 5.450 16.535 1.00 17.69 310 TRP A C 1
ATOM 2281 O O . TRP A 1 305 ? 20.288 5.667 16.565 1.00 18.44 310 TRP A O 1
ATOM 2292 N N . LEU A 1 306 ? 18.420 5.054 17.619 1.00 18.02 311 LEU A N 1
ATOM 2293 C CA . LEU A 1 306 ? 19.118 4.859 18.915 1.00 17.92 311 LEU A CA 1
ATOM 2294 C C . LEU A 1 306 ? 20.221 3.837 18.788 1.00 18.50 311 LEU A C 1
ATOM 2295 O O . LEU A 1 306 ? 21.290 3.960 19.414 1.00 19.73 311 LEU A O 1
ATOM 2300 N N . ASN A 1 307 ? 19.985 2.814 17.962 1.00 18.94 312 ASN A N 1
ATOM 2301 C CA . ASN A 1 307 ? 20.931 1.723 17.764 1.00 19.57 312 ASN A CA 1
ATOM 2302 C C . ASN A 1 307 ? 21.941 1.874 16.625 1.00 20.21 312 ASN A C 1
ATOM 2303 O O . ASN A 1 307 ? 22.642 0.924 16.284 1.00 22.10 312 ASN A O 1
ATOM 2308 N N . SER A 1 308 ? 22.094 3.105 16.156 1.00 20.17 313 SER A N 1
ATOM 2309 C CA . SER A 1 308 ? 23.073 3.422 15.078 1.00 21.36 313 SER A CA 1
ATOM 2310 C C . SER A 1 308 ? 23.976 4.548 15.580 1.00 20.38 313 SER A C 1
ATOM 2311 O O . SER A 1 308 ? 23.462 5.616 15.927 1.00 21.60 313 SER A O 1
ATOM 2314 N N . GLU A 1 309 ? 25.298 4.366 15.567 1.00 22.74 314 GLU A N 1
ATOM 2315 C CA . GLU A 1 309 ? 26.206 5.366 16.141 1.00 22.41 314 GLU A CA 1
ATOM 2316 C C . GLU A 1 309 ? 26.004 6.787 15.628 1.00 22.67 314 GLU A C 1
ATOM 2317 O O . GLU A 1 309 ? 25.979 7.732 16.411 1.00 23.28 314 GLU A O 1
ATOM 2323 N N . GLY A 1 310 ? 25.898 6.943 14.311 1.00 23.97 315 GLY A N 1
ATOM 2324 C CA . GLY A 1 310 ? 25.805 8.283 13.740 1.00 23.92 315 GLY A CA 1
ATOM 2325 C C . GLY A 1 310 ? 24.534 9.005 14.099 1.00 23.08 315 GLY A C 1
ATOM 2326 O O . GLY A 1 310 ? 24.514 10.234 14.345 1.00 25.52 315 GLY A O 1
ATOM 2327 N N . HIS A 1 311 ? 23.450 8.258 14.109 1.00 22.06 316 HIS A N 1
ATOM 2328 C CA . HIS A 1 311 ? 22.157 8.843 14.424 1.00 19.54 316 HIS A CA 1
ATOM 2329 C C . HIS A 1 311 ? 22.044 9.157 15.915 1.00 19.88 316 HIS A C 1
ATOM 2330 O O . HIS A 1 311 ? 21.455 10.152 16.355 1.00 19.14 316 HIS A O 1
ATOM 2337 N N . ARG A 1 312 ? 22.571 8.239 16.722 1.00 19.69 317 ARG A N 1
ATOM 2338 C CA . ARG A 1 312 ? 22.632 8.400 18.177 1.00 19.81 317 ARG A CA 1
ATOM 2339 C C . ARG A 1 312 ? 23.367 9.663 18.584 1.00 19.64 317 ARG A C 1
ATOM 2340 O O . ARG A 1 312 ? 22.993 10.332 19.547 1.00 20.70 317 ARG A O 1
ATOM 2348 N N . LYS A 1 313 ? 24.441 9.998 17.858 1.00 21.04 318 LYS A N 1
ATOM 2349 C CA . LYS A 1 313 ? 25.176 11.232 18.128 1.00 23.20 318 LYS A CA 1
ATOM 2350 C C . LYS A 1 313 ? 24.230 12.442 18.096 1.00 22.36 318 LYS A C 1
ATOM 2351 O O . LYS A 1 313 ? 24.350 13.319 18.949 1.00 23.20 318 LYS A O 1
ATOM 2357 N N . ASN A 1 314 ? 23.288 12.499 17.133 1.00 20.67 319 ASN A N 1
ATOM 2358 C CA . ASN A 1 314 ? 22.372 13.630 17.087 1.00 20.71 319 ASN A CA 1
ATOM 2359 C C . ASN A 1 314 ? 21.385 13.590 18.251 1.00 20.18 319 ASN A C 1
ATOM 2360 O O . ASN A 1 314 ? 21.156 14.604 18.918 1.00 21.56 319 ASN A O 1
ATOM 2365 N N . LEU A 1 315 ? 20.858 12.397 18.550 1.00 19.60 320 LEU A N 1
ATOM 2366 C CA . LEU A 1 315 ? 19.952 12.254 19.689 1.00 19.88 320 LEU A CA 1
ATOM 2367 C C . LEU A 1 315 ? 20.539 12.751 20.982 1.00 20.43 320 LEU A C 1
ATOM 2368 O O . LEU A 1 315 ? 19.864 13.351 21.803 1.00 20.79 320 LEU A O 1
ATOM 2373 N N . LEU A 1 316 ? 21.834 12.509 21.167 1.00 18.85 321 LEU A N 1
ATOM 2374 C CA . LEU A 1 316 ? 22.496 12.766 22.450 1.00 21.74 321 LEU A CA 1
ATOM 2375 C C . LEU A 1 316 ? 23.333 14.039 22.487 1.00 22.15 321 LEU A C 1
ATOM 2376 O O . LEU A 1 316 ? 24.069 14.274 23.436 1.00 23.84 321 LEU A O 1
ATOM 2381 N N . ASN A 1 317 ? 23.189 14.892 21.474 1.00 21.64 322 ASN A N 1
ATOM 2382 C CA . ASN A 1 317 ? 23.992 16.106 21.426 1.00 22.40 322 ASN A CA 1
ATOM 2383 C C . ASN A 1 317 ? 23.416 17.178 22.316 1.00 22.83 322 ASN A C 1
ATOM 2384 O O . ASN A 1 317 ? 22.336 17.689 22.057 1.00 23.32 322 ASN A O 1
ATOM 2389 N N . GLU A 1 318 ? 24.129 17.525 23.379 1.00 25.09 323 GLU A N 1
ATOM 2390 C CA . GLU A 1 318 ? 23.656 18.551 24.299 1.00 26.54 323 GLU A CA 1
ATOM 2391 C C . GLU A 1 318 ? 23.579 19.949 23.638 1.00 28.41 323 GLU A C 1
ATOM 2392 O O . GLU A 1 318 ? 22.875 20.851 24.139 1.00 29.08 323 GLU A O 1
ATOM 2398 N N . GLN A 1 319 ? 24.303 20.150 22.537 1.00 25.54 324 GLN A N 1
ATOM 2399 C CA . GLN A 1 319 ? 24.284 21.458 21.854 1.00 26.08 324 GLN A CA 1
ATOM 2400 C C . GLN A 1 319 ? 22.891 21.797 21.282 1.00 24.48 324 GLN A C 1
ATOM 2401 O O . GLN A 1 319 ? 22.567 22.986 21.120 1.00 25.04 324 GLN A O 1
ATOM 2407 N N . PHE A 1 320 ? 22.109 20.780 20.910 1.00 23.39 325 PHE A N 1
ATOM 2408 C CA . PHE A 1 320 ? 20.777 21.000 20.340 1.00 22.50 325 PHE A CA 1
ATOM 2409 C C . PHE A 1 320 ? 19.760 21.409 21.395 1.00 22.85 325 PHE A C 1
ATOM 2410 O O . PHE A 1 320 ? 19.761 20.895 22.524 1.00 25.27 325 PHE A O 1
ATOM 2418 N N . THR A 1 321 ? 18.909 22.358 21.008 1.00 22.76 326 THR A N 1
ATOM 2419 C CA . THR A 1 321 ? 17.859 22.904 21.832 1.00 23.01 326 THR A CA 1
ATOM 2420 C C . THR A 1 321 ? 16.463 22.626 21.323 1.00 21.78 326 THR A C 1
ATOM 2421 O O . THR A 1 321 ? 15.508 22.653 22.111 1.00 22.92 326 THR A O 1
ATOM 2425 N N . GLY A 1 322 ? 16.319 22.369 20.026 1.00 21.87 327 GLY A N 1
ATOM 2426 C CA . GLY A 1 322 ? 15.020 22.198 19.394 1.00 20.87 327 GLY A CA 1
ATOM 2427 C C . GLY A 1 322 ? 15.009 21.011 18.451 1.00 20.21 327 GLY A C 1
ATOM 2428 O O . GLY A 1 322 ? 16.042 20.523 18.004 1.00 20.16 327 GLY A O 1
ATOM 2429 N N . LEU A 1 323 ? 13.802 20.586 18.113 1.00 20.02 328 LEU A N 1
ATOM 2430 C CA . LEU A 1 323 ? 13.555 19.457 17.236 1.00 18.98 328 LEU A CA 1
ATOM 2431 C C . LEU A 1 323 ? 12.269 19.618 16.488 1.00 19.34 328 LEU A C 1
ATOM 2432 O O . LEU A 1 323 ? 11.236 19.906 17.088 1.00 21.19 328 LEU A O 1
ATOM 2437 N N . GLY A 1 324 ? 12.331 19.433 15.177 1.00 19.29 329 GLY A N 1
ATOM 2438 C CA . GLY A 1 324 ? 11.113 19.294 14.375 1.00 19.54 329 GLY A CA 1
ATOM 2439 C C . GLY A 1 324 ? 11.199 17.914 13.729 1.00 20.08 329 GLY A C 1
ATOM 2440 O O . GLY A 1 324 ? 12.243 17.466 13.267 1.00 19.89 329 GLY A O 1
ATOM 2441 N N . VAL A 1 325 ? 10.086 17.204 13.702 1.00 18.94 330 VAL A N 1
ATOM 2442 C CA . VAL A 1 325 ? 10.009 15.867 13.107 1.00 19.05 330 VAL A CA 1
ATOM 2443 C C . VAL A 1 325 ? 9.015 15.956 11.971 1.00 19.24 330 VAL A C 1
ATOM 2444 O O . VAL A 1 325 ? 7.945 16.503 12.139 1.00 20.25 330 VAL A O 1
ATOM 2448 N N . GLY A 1 326 ? 9.368 15.355 10.839 1.00 19.37 331 GLY A N 1
ATOM 2449 C CA . GLY A 1 326 ? 8.486 15.325 9.663 1.00 19.54 331 GLY A CA 1
ATOM 2450 C C . GLY A 1 326 ? 8.417 13.922 9.104 1.00 19.23 331 GLY A C 1
ATOM 2451 O O . GLY A 1 326 ? 9.444 13.309 8.828 1.00 20.97 331 GLY A O 1
ATOM 2452 N N . VAL A 1 327 ? 7.208 13.437 8.887 1.00 19.68 332 VAL A N 1
ATOM 2453 C CA . VAL A 1 327 ? 6.938 12.077 8.410 1.00 19.63 332 VAL A CA 1
ATOM 2454 C C . VAL A 1 327 ? 6.029 12.161 7.197 1.00 20.48 332 VAL A C 1
ATOM 2455 O O . VAL A 1 327 ? 5.108 12.974 7.164 1.00 21.33 332 VAL A O 1
ATOM 2459 N N . TYR A 1 328 ? 6.350 11.361 6.174 1.00 20.79 333 TYR A N 1
ATOM 2460 C CA . TYR A 1 328 ? 5.558 11.257 4.958 1.00 22.64 333 TYR A CA 1
ATOM 2461 C C . TYR A 1 328 ? 5.545 9.776 4.597 1.00 22.17 333 TYR A C 1
ATOM 2462 O O . TYR A 1 328 ? 6.587 9.196 4.299 1.00 23.07 333 TYR A O 1
ATOM 2471 N N . ASP A 1 329 ? 4.371 9.155 4.695 1.00 24.96 334 ASP A N 1
ATOM 2472 C CA . ASP A 1 329 ? 4.232 7.705 4.579 1.00 25.43 334 ASP A CA 1
ATOM 2473 C C . ASP A 1 329 ? 5.251 7.068 5.549 1.00 23.77 334 ASP A C 1
ATOM 2474 O O . ASP A 1 329 ? 5.235 7.411 6.725 1.00 26.02 334 ASP A O 1
ATOM 2479 N N . LYS A 1 330 ? 6.121 6.181 5.084 1.00 24.05 335 LYS A N 1
ATOM 2480 C CA . LYS A 1 330 ? 7.115 5.578 5.973 1.00 22.74 335 LYS A CA 1
ATOM 2481 C C . LYS A 1 330 ? 8.502 6.164 5.817 1.00 21.29 335 LYS A C 1
ATOM 2482 O O . LYS A 1 330 ? 9.483 5.459 5.941 1.00 21.64 335 LYS A O 1
ATOM 2488 N N . PHE A 1 331 ? 8.571 7.486 5.560 1.00 20.71 336 PHE A N 1
ATOM 2489 C CA . PHE A 1 331 ? 9.820 8.230 5.534 1.00 19.40 336 PHE A CA 1
ATOM 2490 C C . PHE A 1 331 ? 9.749 9.161 6.739 1.00 19.39 336 PHE A C 1
ATOM 2491 O O . PHE A 1 331 ? 8.803 9.942 6.875 1.00 20.78 336 PHE A O 1
ATOM 2499 N N . TYR A 1 332 ? 10.759 9.058 7.587 1.00 18.96 337 TYR A N 1
ATOM 2500 C CA . TYR A 1 332 ? 10.830 9.753 8.863 1.00 18.28 337 TYR A CA 1
ATOM 2501 C C . TYR A 1 332 ? 12.076 10.590 8.952 1.00 17.32 337 TYR A C 1
ATOM 2502 O O . TYR A 1 332 ? 13.189 10.103 8.700 1.00 18.62 337 TYR A O 1
ATOM 2511 N N . THR A 1 333 ? 11.904 11.888 9.259 1.00 18.00 338 THR A N 1
ATOM 2512 C CA . THR A 1 333 ? 13.020 12.808 9.366 1.00 18.23 338 THR A CA 1
ATOM 2513 C C . THR A 1 333 ? 12.974 13.613 10.652 1.00 17.47 338 THR A C 1
ATOM 2514 O O . THR A 1 333 ? 11.968 14.240 10.956 1.00 19.09 338 THR A O 1
ATOM 2518 N N . GLN A 1 334 ? 14.086 13.592 11.381 1.00 17.16 339 GLN A N 1
ATOM 2519 C CA . GLN A 1 334 ? 14.312 14.496 12.510 1.00 17.70 339 GLN A CA 1
ATOM 2520 C C . GLN A 1 334 ? 15.244 15.590 12.046 1.00 17.56 339 GLN A C 1
ATOM 2521 O O . GLN A 1 334 ? 16.328 15.293 11.512 1.00 18.44 339 GLN A O 1
ATOM 2527 N N . ASN A 1 335 ? 14.874 16.845 12.316 1.00 18.30 340 ASN A N 1
ATOM 2528 C CA . ASN A 1 335 ? 15.771 17.978 12.127 1.00 17.90 340 ASN A CA 1
ATOM 2529 C C . ASN A 1 335 ? 15.954 18.639 13.497 1.00 18.45 340 ASN A C 1
ATOM 2530 O O . ASN A 1 335 ? 15.021 19.160 14.116 1.00 19.37 340 ASN A O 1
ATOM 2535 N N . PHE A 1 336 ? 17.193 18.589 13.982 1.00 18.88 341 PHE A N 1
ATOM 2536 C CA . PHE A 1 336 ? 17.590 19.138 15.265 1.00 19.35 341 PHE A CA 1
ATOM 2537 C C . PHE A 1 336 ? 18.192 20.510 15.012 1.00 19.66 341 PHE A C 1
ATOM 2538 O O . PHE A 1 336 ? 18.922 20.706 14.034 1.00 20.48 341 PHE A O 1
ATOM 2546 N N . ILE A 1 337 ? 17.916 21.463 15.900 1.00 20.60 342 ILE A N 1
ATOM 2547 C CA . ILE A 1 337 ? 18.511 22.795 15.809 1.00 22.37 342 ILE A CA 1
ATOM 2548 C C . ILE A 1 337 ? 18.951 23.317 17.159 1.00 23.07 342 ILE A C 1
ATOM 2549 O O . ILE A 1 337 ? 18.554 22.827 18.221 1.00 21.97 342 ILE A O 1
ATOM 2554 N N . ARG A 1 338 ? 19.867 24.273 17.086 1.00 22.65 343 ARG A N 1
ATOM 2555 C CA . ARG A 1 338 ? 20.291 25.060 18.220 1.00 24.06 343 ARG A CA 1
ATOM 2556 C C . ARG A 1 338 ? 19.937 26.495 17.907 1.00 26.76 343 ARG A C 1
ATOM 2557 O O . ARG A 1 338 ? 20.322 27.023 16.853 1.00 27.95 343 ARG A O 1
ATOM 2565 N N . LYS A 1 339 ? 19.224 27.140 18.801 1.00 28.33 344 LYS A N 1
ATOM 2566 C CA . LYS A 1 339 ? 19.031 28.574 18.663 1.00 31.92 344 LYS A CA 1
ATOM 2567 C C . LYS A 1 339 ? 18.966 29.225 20.037 1.00 33.89 344 LYS A C 1
ATOM 2568 O O . LYS A 1 339 ? 19.034 28.538 21.059 1.00 33.44 344 LYS A O 1
#

=== Feature glossary ===
Key to the feature types in this record:

— What the protein is —

Primary structure: the covalent order of the twenty standard amino acids along the backbone. Two proteins with the same sequence will (almost always) fold to the same structure; two with 30% identity often share a fold but not the details.

Database cross-references. InterPro integrates a dozen domain/family signature databases into unified entries with residue-range hits. GO terms attach function/process/location labels with evidence codes. CATH codes position the fold in a four-level structural taxonomy. Organism is the NCBI-taxonomy species name.

— Where its atoms are —

The mmCIF block holds the 3D Cartesian coordinates of each backbone atom (N, Cα, C, O) in ångströms. mmCIF is the PDB's canonical archive format — a tagged-loop text representation of the atomic model.

Six rendered views show the 3D structure from the faces of a cube — i.e. along ±x, ±y, ±z. Rendering representation is drawn randomly per protein from cartoon (secondary-structure ribbons), sticks (backbone bonds), or molecular surface; coloring is either N→C rainbow (blue at the N-terminus through red at the C-terminus) or one color per chain.

— Local backbone conformation —

DSSP 8-state secondary structure assigns each residue one of H (α-helix), G (3₁₀-helix), I (π-helix), E (extended β-strand), B (isolated β-bridge), T (hydrogen-bonded turn), S (bend), or '-' (coil). The assignment is computed from backbone hydrogen-bond geometry via the Kabsch–Sander algorithm.

P-SEA three-state annotation labels each residue as helix, strand, or coil based purely on the geometry of the Cα trace. It serves as a fallback when the full backbone (and thus DSSP) is unavailable.

The φ/ψ torsion pair specifies the backbone conformation at each residue. φ rotates about the N–Cα bond, ψ about the Cα–C bond. Steric clashes forbid most of the (φ, ψ) plane — the allowed regions (α-helix basin, β-sheet basin, left-handed helix) are the Ramachandran-allowed regions.

— Global shape and packing —

The geometric summary reports three shape descriptors. Rg (radius of gyration) measures how spread out the Cα atoms are about their centre of mass; compact globular proteins have small Rg, elongated or unfolded ones large. Cα contacts (<8 Å, |i−j|>4) count long-range residue pairs in spatial proximity — high for tightly packed folds, near zero for rods or random coil. The bounding-box extents give the protein's footprint along x, y, z in Å.

Accessible surface area quantifies burial. A residue with SASA near zero is packed into the hydrophobic core; one with SASA >100 Å² sits on the surface. Computed here via the Shrake–Rupley numerical algorithm with a 1.4 Å probe.

Plot images: a contact map (which residues are close in 3D, as an N×N binary image), a Ramachandran scatter (backbone torsion angles, revealing secondary-structure composition at a glance), and — for AlphaFold structures — a PAE heatmap (pairwise prediction confidence).

— Structural neighborhood —

The Foldseek 3Di string encodes local tertiary geometry as a 20-letter alphabet — one character per residue — derived from the relative positions of nearby Cα atoms. Unlike the amino-acid sequence, 3Di is a direct function of the 3D structure, so two proteins with the same fold have similar 3Di strings even at low sequence identity.

Nearest PDB neighbors are the top structural matches found by Foldseek when searching this structure against the entire Protein Data Bank. Each hit reports a TM-score (0 to 1; >0.5 almost always implies the same fold) and an E-value. These are *structural* homologs — they may share no detectable sequence similarity.

— Confidence and disorder —

For AlphaFold models, the B-factor field carries pLDDT — the model's own estimate of local accuracy on a 0–100 scale. Regions with pLDDT<50 should be treated as essentially unmodeled; they often correspond to intrinsically disordered segments.

B-factor (Debye–Waller factor) reflects atomic displacement in the crystal lattice. It is an experimental observable (units Å²), not a prediction; low values mean the atom is pinned down, high values mean it moves or is heterogeneous across the crystal.

Predicted aligned error is AlphaFold's pairwise confidence. Unlike pLDDT (per-residue), PAE is per-residue-pair and captures whether two parts of the structure are correctly placed relative to each other. Units are ångströms of expected positional error.